Protein AF-0000000067715691 (afdb_homodimer)

pLDDT: mean 90.42, std 12.9, range [39.16, 98.69]

Foldseek 3Di:
DPPDVVVVCVVVVVVVVVVCCVQLVQVDPPRDVAHPLLLVVQVQCVQPNWADLVRVCLAPVDDSVVSVVSVVVCVVSQQWDWDPDPVPDPDTTIHGDPVNVVVSVVSVVVSVVSVCVVCVPPDPVVVVVVVVVVVVVVVVVCVVVVHDGDDD/DPPDVVVVCVVVVVVVVVVCCVQLVQVDPPRDVAHPLLLVVQVQCVQPNWADLVRVCLAPVDDSVVSVVSVVVCVVSQQWDWDADPVPDRDTTIHGDPVNVVVSVVSVVVSVVSVCVVCVVPDPVVVVVVVVVVVVVVVVVCVVVVHDGDDD

Organism: Corynebacterium glutamicum (strain ATCC 13032 / DSM 20300 / JCM 1318 / BCRC 11384 / CCUG 27702 / LMG 3730 / NBRC 12168 / NCIMB 10025 / NRRL B-2784 / 534) (NCBI:txid196627)

Sequence (304 aa):
MSTDPIAALEYESTIFARHRNQYTGQAGTNAGVLDSSGYNLLTLLQLRGPSTIGELSAITGLDASTLNRQTKALLTKGFVERIPDPDGGIARKFHPTDLGNELLNEERTSSQEKYAELLSDWPEEDLRTFVKLLEKLNKAVETRVGKHWPRPMSTDPIAALEYESTIFARHRNQYTGQAGTNAGVLDSSGYNLLTLLQLRGPSTIGELSAITGLDASTLNRQTKALLTKGFVERIPDPDGGIARKFHPTDLGNELLNEERTSSQEKYAELLSDWPEEDLRTFVKLLEKLNKAVETRVGKHWPRP

Solvent-accessible surface area (backbone atoms only — not comparable to full-atom values): 16634 Å² total; per-residue (Å²): 106,60,90,44,58,53,59,39,36,52,51,44,51,53,52,42,50,56,46,50,26,66,68,62,44,46,57,45,95,71,28,55,97,56,36,60,68,53,50,51,51,51,50,48,30,67,74,71,34,68,38,37,69,68,58,49,24,62,45,69,72,48,52,67,69,58,49,50,52,54,50,48,55,33,42,76,71,48,28,30,43,79,36,74,30,88,86,70,50,88,55,62,18,38,34,67,29,74,63,26,47,52,51,51,49,51,52,49,50,53,45,31,51,51,50,48,61,66,46,62,84,56,55,67,66,58,52,46,50,43,40,53,50,49,44,51,51,47,49,46,52,22,60,73,72,70,27,67,75,88,76,110,107,59,88,44,59,51,58,38,36,52,51,44,51,54,51,41,51,55,45,49,25,64,69,63,46,46,55,45,94,72,29,56,98,56,37,60,68,53,48,51,51,52,50,48,31,67,74,72,35,69,38,36,71,66,59,48,24,62,46,69,72,49,52,66,71,58,50,49,52,55,50,48,55,34,41,76,72,48,28,29,43,78,36,74,30,89,86,70,53,87,55,61,17,40,34,68,29,73,61,27,48,50,52,50,51,49,51,51,51,53,45,33,52,52,50,48,60,68,46,64,82,54,55,68,66,58,51,46,51,43,39,52,50,50,44,51,52,46,48,44,53,23,61,73,73,69,28,68,77,88,74,109

InterPro domains:
  IPR000835 MarR-type HTH domain [PF01047] (39-87)
  IPR000835 MarR-type HTH domain [PR00598] (51-67)
  IPR000835 MarR-type HTH domain [PR00598] (68-83)
  IPR000835 MarR-type HTH domain [PR00598] (117-137)
  IPR000835 MarR-type HTH domain [PS50995] (1-139)
  IPR000835 MarR-type HTH domain [SM00347] (27-127)
  IPR036388 Winged helix-like DNA-binding domain superfamily [G3DSA:1.10.10.10] (13-146)
  IPR036390 Winged helix DNA-binding domain superfamily [SSF46785] (18-144)

Secondary structure (DSSP, 8-state):
--S-HHHHHHHHHHHHHHHHHHHSS-SSSS--SS-HHHHHHHHHHHHH-SB-HHHHHHHH---HHHHHHHHHHHHHHTSEEEEE-TTS-SSEEEEE-HHHHHHHHHHHHHHHHHHHHHTTTS-HHHHHHHHHHHHHHHHHHHHHHT------/--S-HHHHHHHHHHHHHHHHHHHSS-SSSS--SS-HHHHHHHHHHHHH-SB-HHHHHHHH---HHHHHHHHHHHHHTTSEEEEE-TTS-SSEEEEE-HHHHHHHHHHHHHHHHHHHHHTTTS-HHHHHHHHHHHHHHHHHHHHHHT------

Structure (mmCIF, N/CA/C/O backbone):
data_AF-0000000067715691-model_v1
#
loop_
_entity.id
_entity.type
_entity.pdbx_description
1 polymer 'Transcriptional regulators'
#
loop_
_atom_site.group_PDB
_atom_site.id
_atom_site.type_symbol
_atom_site.label_atom_id
_atom_site.label_alt_id
_atom_site.label_comp_id
_atom_site.label_asym_id
_atom_site.label_entity_id
_atom_site.label_seq_id
_atom_site.pdbx_PDB_ins_code
_atom_site.Cartn_x
_atom_site.Cartn_y
_atom_site.Cartn_z
_atom_site.occupancy
_atom_site.B_iso_or_equiv
_atom_site.auth_seq_id
_atom_site.auth_comp_id
_atom_site.auth_asym_id
_atom_site.auth_atom_id
_atom_site.pdbx_PDB_model_num
ATOM 1 N N . MET A 1 1 ? 14.82 -13.156 -10.82 1 46.41 1 MET A N 1
ATOM 2 C CA . MET A 1 1 ? 14.461 -11.742 -10.703 1 46.41 1 MET A CA 1
ATOM 3 C C . MET A 1 1 ? 14.43 -11.078 -12.07 1 46.41 1 MET A C 1
ATOM 5 O O . MET A 1 1 ? 15.227 -11.414 -12.953 1 46.41 1 MET A O 1
ATOM 9 N N . SER A 1 2 ? 13.305 -10.516 -12.43 1 58.97 2 SER A N 1
ATOM 10 C CA . SER A 1 2 ? 13.281 -9.875 -13.742 1 58.97 2 SER A CA 1
ATOM 11 C C . SER A 1 2 ? 14.516 -9 -13.945 1 58.97 2 SER A C 1
ATOM 13 O O . SER A 1 2 ? 14.961 -8.32 -13.023 1 58.97 2 SER A O 1
ATOM 15 N N . THR A 1 3 ? 15.328 -9.336 -14.906 1 76.88 3 THR A N 1
ATOM 16 C CA . THR A 1 3 ? 16.5 -8.555 -15.305 1 76.88 3 THR A CA 1
ATOM 17 C C . THR A 1 3 ? 16.125 -7.086 -15.492 1 76.88 3 THR A C 1
ATOM 19 O O . THR A 1 3 ? 16.953 -6.195 -15.305 1 76.88 3 THR A O 1
ATOM 22 N N . ASP A 1 4 ? 14.828 -6.809 -15.617 1 92.94 4 ASP A N 1
ATOM 23 C CA . ASP A 1 4 ? 14.367 -5.43 -15.766 1 92.94 4 ASP A CA 1
ATOM 24 C C . ASP A 1 4 ? 14 -4.824 -14.414 1 92.94 4 ASP A C 1
ATOM 26 O O . ASP A 1 4 ? 13.008 -5.219 -13.797 1 92.94 4 ASP A O 1
ATOM 30 N N . PRO A 1 5 ? 14.805 -3.855 -14.039 1 95.25 5 PRO A N 1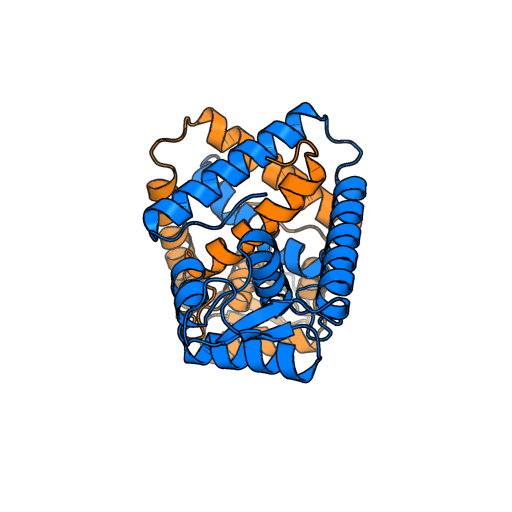
ATOM 31 C CA . PRO A 1 5 ? 14.594 -3.32 -12.695 1 95.25 5 PRO A CA 1
ATOM 32 C C . PRO A 1 5 ? 13.219 -2.67 -12.523 1 95.25 5 PRO A C 1
ATOM 34 O O . PRO A 1 5 ? 12.648 -2.695 -11.43 1 95.25 5 PRO A O 1
ATOM 37 N N . ILE A 1 6 ? 12.664 -2.166 -13.594 1 96.12 6 ILE A N 1
ATOM 38 C CA . ILE A 1 6 ? 11.344 -1.548 -13.523 1 96.12 6 ILE A CA 1
ATOM 39 C C . ILE A 1 6 ? 10.281 -2.623 -13.305 1 96.12 6 ILE A C 1
ATOM 41 O O . ILE A 1 6 ? 9.375 -2.453 -12.484 1 96.12 6 ILE A O 1
ATOM 45 N N . ALA A 1 7 ? 10.406 -3.682 -14.031 1 95 7 ALA A N 1
ATOM 46 C CA . ALA A 1 7 ? 9.477 -4.797 -13.859 1 95 7 ALA A CA 1
ATOM 47 C C . ALA A 1 7 ? 9.562 -5.371 -12.445 1 95 7 ALA A C 1
ATOM 49 O O . ALA A 1 7 ? 8.539 -5.691 -11.836 1 95 7 ALA A O 1
ATOM 50 N N . ALA A 1 8 ? 10.781 -5.488 -11.953 1 95.88 8 ALA A N 1
ATOM 51 C CA . ALA A 1 8 ? 10.984 -5.98 -10.594 1 95.88 8 ALA A CA 1
ATOM 52 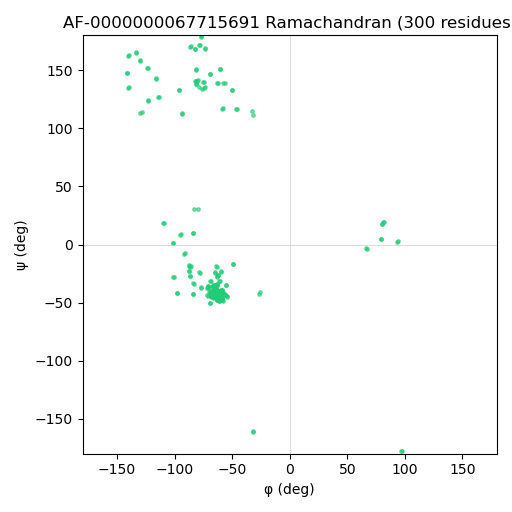C C . ALA A 1 8 ? 10.383 -5.023 -9.562 1 95.88 8 ALA A C 1
ATOM 54 O O . ALA A 1 8 ? 9.789 -5.453 -8.578 1 95.88 8 ALA A O 1
ATOM 55 N N . LEU A 1 9 ? 10.516 -3.744 -9.781 1 95.31 9 LEU A N 1
ATOM 56 C CA . LEU A 1 9 ? 9.953 -2.738 -8.891 1 95.31 9 LEU A CA 1
ATOM 57 C C . LEU A 1 9 ? 8.43 -2.824 -8.867 1 95.31 9 LEU A C 1
ATOM 59 O O . LEU A 1 9 ? 7.816 -2.793 -7.801 1 95.31 9 LEU A O 1
ATOM 63 N N . GLU A 1 10 ? 7.922 -2.893 -10.07 1 93.31 10 GLU A N 1
ATOM 64 C CA . GLU A 1 10 ? 6.469 -3.01 -10.18 1 93.31 10 GLU A CA 1
ATOM 65 C C . GLU A 1 10 ? 5.953 -4.199 -9.367 1 93.31 10 GLU A C 1
ATOM 67 O O . GLU A 1 10 ? 4.996 -4.066 -8.602 1 93.31 10 GLU A O 1
ATOM 72 N N . TYR A 1 11 ? 6.586 -5.273 -9.469 1 94 11 TYR A N 1
ATOM 73 C CA . TYR A 1 11 ? 6.168 -6.488 -8.781 1 94 11 TYR A CA 1
ATOM 74 C C . TYR A 1 11 ? 6.355 -6.355 -7.273 1 94 11 TYR A C 1
ATOM 76 O O . TYR A 1 11 ? 5.418 -6.566 -6.5 1 94 11 TYR A O 1
ATOM 84 N N . GLU A 1 12 ? 7.484 -5.945 -6.816 1 95 12 GLU A N 1
ATOM 85 C CA . GLU A 1 12 ? 7.781 -5.883 -5.387 1 95 12 GLU A CA 1
ATOM 86 C C . GLU A 1 12 ? 6.957 -4.797 -4.703 1 95 12 GLU A C 1
ATOM 88 O O . GLU A 1 12 ? 6.59 -4.934 -3.533 1 95 12 GLU A O 1
ATOM 93 N N . SER A 1 13 ? 6.656 -3.721 -5.441 1 93.38 13 SER A N 1
ATOM 94 C CA . SER A 1 13 ? 5.785 -2.691 -4.883 1 93.38 13 SER A CA 1
ATOM 95 C C . SER A 1 13 ? 4.387 -3.236 -4.613 1 93.38 13 SER A C 1
ATOM 97 O O . SER A 1 13 ? 3.748 -2.863 -3.629 1 93.38 13 SER A O 1
ATOM 99 N N . THR A 1 14 ? 3.922 -4.105 -5.477 1 89.94 14 THR A N 1
ATOM 100 C CA . THR A 1 14 ? 2.615 -4.734 -5.301 1 89.94 14 THR A CA 1
ATOM 101 C C . THR A 1 14 ? 2.607 -5.629 -4.066 1 89.94 14 THR A C 1
ATOM 103 O O . THR A 1 14 ? 1.674 -5.578 -3.264 1 89.94 14 THR A O 1
ATOM 106 N N . ILE A 1 15 ? 3.674 -6.375 -3.908 1 91.38 15 ILE A N 1
ATOM 107 C CA . ILE A 1 15 ? 3.789 -7.254 -2.748 1 91.38 15 ILE A CA 1
ATOM 108 C C . ILE A 1 15 ? 3.9 -6.418 -1.476 1 91.38 15 ILE A C 1
ATOM 110 O O . ILE A 1 15 ? 3.279 -6.738 -0.459 1 91.38 15 ILE A O 1
ATOM 114 N N . PHE A 1 16 ? 4.684 -5.367 -1.536 1 91.88 16 PHE A N 1
ATOM 115 C CA . PHE A 1 16 ? 4.875 -4.488 -0.386 1 91.88 16 PHE A CA 1
ATOM 116 C C . PHE A 1 16 ? 3.545 -3.908 0.078 1 91.88 16 PHE A C 1
ATOM 118 O O . PHE A 1 16 ? 3.254 -3.887 1.276 1 91.88 16 PHE A O 1
ATOM 125 N N . ALA A 1 17 ? 2.785 -3.432 -0.875 1 86.62 17 ALA A N 1
ATOM 126 C CA . ALA A 1 17 ? 1.489 -2.84 -0.554 1 86.62 17 ALA A CA 1
ATOM 127 C C . ALA A 1 17 ? 0.578 -3.854 0.132 1 86.62 17 ALA A C 1
ATOM 129 O O . ALA A 1 17 ? -0.158 -3.51 1.06 1 86.62 17 ALA A O 1
ATOM 130 N N . ARG A 1 18 ? 0.581 -5.035 -0.252 1 83.56 18 ARG A N 1
ATOM 131 C CA . ARG A 1 18 ? -0.224 -6.098 0.343 1 83.56 18 ARG A CA 1
ATOM 132 C C . ARG A 1 18 ? 0.246 -6.41 1.76 1 83.56 18 ARG A C 1
ATOM 134 O O . ARG A 1 18 ? -0.57 -6.551 2.674 1 83.56 18 ARG A O 1
ATOM 141 N N . HIS A 1 19 ? 1.566 -6.5 1.956 1 84.06 19 HIS A N 1
ATOM 142 C CA . HIS A 1 19 ? 2.154 -6.867 3.238 1 84.06 19 HIS A CA 1
ATOM 143 C C . HIS A 1 19 ? 1.968 -5.762 4.27 1 84.06 19 HIS A C 1
ATOM 145 O O . HIS A 1 19 ? 1.738 -6.035 5.449 1 84.06 19 HIS A O 1
ATOM 151 N N . ARG A 1 20 ? 2.146 -4.621 3.771 1 78.5 20 ARG A N 1
ATOM 152 C CA . ARG A 1 20 ? 1.985 -3.488 4.68 1 78.5 20 ARG A CA 1
ATOM 153 C C . ARG A 1 20 ? 0.608 -3.502 5.332 1 78.5 20 ARG A C 1
ATOM 155 O O . ARG A 1 20 ? 0.487 -3.291 6.539 1 78.5 20 ARG A O 1
ATOM 162 N N . ASN A 1 21 ? -0.438 -3.783 4.598 1 69.94 21 ASN A N 1
ATOM 163 C CA . ASN A 1 21 ? -1.793 -3.824 5.137 1 69.94 21 ASN A CA 1
ATOM 164 C C . ASN A 1 21 ? -1.969 -4.973 6.125 1 69.94 21 ASN A C 1
ATOM 166 O O . ASN A 1 21 ? -2.676 -4.832 7.125 1 69.94 21 ASN A O 1
ATOM 170 N N . GLN A 1 22 ? -1.334 -6.023 5.852 1 67.38 22 GLN A N 1
ATOM 171 C CA . GLN A 1 22 ? -1.448 -7.195 6.719 1 67.38 22 GLN A CA 1
ATOM 172 C C . GLN A 1 22 ? -0.626 -7.02 7.992 1 67.38 22 GLN A C 1
ATOM 174 O O . GLN A 1 22 ? -1.033 -7.469 9.062 1 67.38 22 GLN A O 1
ATOM 179 N N . TYR A 1 23 ? 0.466 -6.402 7.809 1 66.75 23 TYR A N 1
ATOM 180 C CA . TYR A 1 23 ? 1.441 -6.34 8.891 1 66.75 23 TYR A CA 1
ATOM 181 C C . TYR A 1 23 ? 1.121 -5.203 9.852 1 66.75 23 TYR A C 1
ATOM 183 O O . TYR A 1 23 ? 1.299 -5.332 11.062 1 66.75 23 TYR A O 1
ATOM 191 N N . THR A 1 24 ? 0.758 -4.086 9.281 1 59.47 24 THR A N 1
ATOM 192 C CA . THR A 1 24 ? 0.521 -2.955 10.164 1 59.47 24 THR A CA 1
ATOM 193 C C . THR A 1 24 ? -0.895 -3 10.734 1 59.47 24 THR A C 1
ATOM 195 O O . THR A 1 24 ? -1.237 -2.223 11.625 1 59.47 24 THR A O 1
ATOM 198 N N . GLY A 1 25 ? -1.555 -4.145 10.492 1 55.38 25 GLY A N 1
ATOM 199 C CA . GLY A 1 25 ? -2.902 -4.254 11.031 1 55.38 25 GLY A CA 1
ATOM 200 C C . GLY A 1 25 ? -3.879 -3.285 10.391 1 55.38 25 GLY A C 1
ATOM 201 O O . GLY A 1 25 ? -5.031 -3.184 10.82 1 55.38 25 GLY A O 1
ATOM 202 N N . GLN A 1 26 ? -3.418 -2.422 9.477 1 50.31 26 GLN A N 1
ATOM 203 C CA . GLN A 1 26 ? -4.281 -1.375 8.945 1 50.31 26 GLN A CA 1
ATOM 204 C C . GLN A 1 26 ? -5.23 -1.932 7.887 1 50.31 26 GLN A C 1
ATOM 206 O O . GLN A 1 26 ? -6.141 -1.234 7.434 1 50.31 26 GLN A O 1
ATOM 211 N N . ALA A 1 27 ? -4.883 -3.125 7.176 1 47.22 27 ALA A N 1
ATOM 212 C CA . ALA A 1 27 ? -5.727 -3.635 6.102 1 47.22 27 ALA A CA 1
ATOM 213 C C . ALA A 1 27 ? -7.082 -4.094 6.633 1 47.22 27 ALA A C 1
ATOM 215 O O . ALA A 1 27 ? -8.023 -4.293 5.863 1 47.22 27 ALA A O 1
ATOM 216 N N . GLY A 1 28 ? -7.27 -4.668 7.812 1 40.88 28 GLY A N 1
ATOM 217 C CA . GLY A 1 28 ? -8.422 -5.48 8.148 1 40.88 28 GLY A CA 1
ATOM 218 C C . GLY A 1 28 ? -9.656 -4.66 8.469 1 40.88 28 GLY A C 1
ATOM 219 O O . GLY A 1 28 ? -9.555 -3.469 8.773 1 40.88 28 GLY A O 1
ATOM 220 N N . THR A 1 29 ? -10.883 -5.109 7.879 1 39.44 29 THR A N 1
ATOM 221 C CA . THR A 1 29 ? -12.211 -4.777 8.375 1 39.44 29 THR A CA 1
ATOM 222 C C . THR A 1 29 ? -12.172 -4.465 9.867 1 39.44 29 THR A C 1
ATOM 224 O O . THR A 1 29 ? -13.07 -3.818 10.398 1 39.44 29 THR A O 1
ATOM 227 N N . ASN A 1 30 ? -11.406 -5.27 10.477 1 39.53 30 ASN A N 1
ATOM 228 C CA . ASN A 1 30 ? -11.289 -5.059 11.914 1 39.53 30 ASN A CA 1
ATOM 229 C C . ASN A 1 30 ? -10.273 -3.973 12.25 1 39.53 30 ASN A C 1
ATOM 231 O O . ASN A 1 30 ? -9.273 -4.234 12.914 1 39.53 30 ASN A O 1
ATOM 235 N N . ALA A 1 31 ? -10.211 -3.047 11.266 1 48.53 31 ALA A N 1
ATOM 236 C CA . ALA A 1 31 ? -9.328 -1.908 11.508 1 48.53 31 ALA A CA 1
ATOM 237 C C . ALA A 1 31 ? -9.289 -1.55 12.992 1 48.53 31 ALA A C 1
ATOM 239 O O . ALA A 1 31 ? -10.328 -1.534 13.664 1 48.53 31 ALA A O 1
ATOM 240 N N . GLY A 1 32 ? -8.211 -1.706 13.539 1 58.81 32 GLY A N 1
ATOM 241 C CA . GLY A 1 32 ? -8.125 -1.229 14.914 1 58.81 32 GLY A CA 1
ATOM 242 C C . GLY A 1 32 ? -8.992 -0.015 15.18 1 58.81 32 GLY A C 1
ATOM 243 O O . GLY A 1 32 ? -9.961 0.238 14.453 1 58.81 32 GLY A O 1
ATOM 244 N N . VAL A 1 33 ? -8.727 0.703 16.188 1 68.12 33 VAL A N 1
ATOM 245 C CA . VAL A 1 33 ? -9.43 1.904 16.625 1 68.12 33 VAL A CA 1
ATOM 246 C C . VAL A 1 33 ? -9.266 3.006 15.586 1 68.12 33 VAL A C 1
ATOM 248 O O . VAL A 1 33 ? -10.219 3.723 15.273 1 68.12 33 VAL A O 1
ATOM 251 N N . LEU A 1 34 ? -8.172 2.871 14.812 1 85.44 34 LEU A N 1
ATOM 252 C CA . LEU A 1 34 ? -7.859 3.881 13.805 1 85.44 34 LEU A CA 1
ATOM 253 C C . LEU A 1 34 ? -7.617 3.236 12.445 1 85.44 34 LEU A C 1
ATOM 255 O O . LEU A 1 34 ? -6.703 2.426 12.289 1 85.44 34 LEU A O 1
ATOM 259 N N . ASP A 1 35 ? -8.484 3.5 11.469 1 87.12 35 ASP A N 1
ATOM 260 C CA . ASP A 1 35 ? -8.258 3 10.117 1 87.12 35 ASP A CA 1
ATOM 261 C C . ASP A 1 35 ? -7.203 3.83 9.391 1 87.12 35 ASP A C 1
ATOM 263 O O . ASP A 1 35 ? -6.66 4.785 9.953 1 87.12 35 ASP A O 1
ATOM 267 N N . SER A 1 36 ? -6.867 3.473 8.133 1 87.88 36 SER A N 1
ATOM 268 C CA . SER A 1 36 ? -5.785 4.117 7.395 1 87.88 36 SER A CA 1
ATOM 269 C C . SER A 1 36 ? -6.078 5.594 7.164 1 87.88 36 SER A C 1
ATOM 271 O O . SER A 1 36 ? -5.172 6.43 7.23 1 87.88 36 SER A O 1
ATOM 273 N N . SER A 1 37 ? -7.352 5.891 6.855 1 90.44 37 SER A N 1
ATOM 274 C CA . SER A 1 37 ? -7.715 7.289 6.625 1 90.44 37 SER A CA 1
ATOM 275 C C . SER A 1 37 ? -7.547 8.117 7.895 1 90.44 37 SER A C 1
ATOM 277 O O . SER A 1 37 ? -7.039 9.242 7.844 1 90.44 37 SER A O 1
ATOM 279 N N . GLY A 1 38 ? -8.008 7.527 9 1 93.12 38 GLY A N 1
ATOM 280 C CA . GLY A 1 38 ? -7.836 8.211 10.266 1 93.12 38 GLY A CA 1
ATOM 281 C C . GLY A 1 38 ? -6.383 8.398 10.656 1 93.12 38 GLY A C 1
ATOM 282 O O . GLY A 1 38 ? -5.996 9.469 11.141 1 93.12 38 GLY A O 1
ATOM 283 N N . TYR A 1 39 ? -5.617 7.414 10.453 1 93.19 39 TYR A N 1
ATOM 284 C CA . TYR A 1 39 ? -4.188 7.484 10.727 1 93.19 39 TYR A CA 1
ATOM 285 C C . TYR A 1 39 ? -3.535 8.602 9.922 1 93.19 39 TYR A C 1
ATOM 287 O O . TYR A 1 39 ? -2.793 9.422 10.477 1 93.19 39 TYR A O 1
ATOM 295 N N . ASN A 1 40 ? -3.816 8.656 8.68 1 93.31 40 ASN A N 1
ATOM 296 C CA . ASN A 1 40 ? -3.219 9.648 7.789 1 93.31 40 ASN A CA 1
ATOM 297 C C . ASN A 1 40 ? -3.658 11.062 8.156 1 93.31 40 ASN A C 1
ATOM 299 O O . ASN A 1 40 ? -2.838 11.984 8.188 1 93.31 40 ASN A O 1
ATOM 303 N N . LEU A 1 41 ? -4.902 11.203 8.43 1 95.81 41 LEU A N 1
ATOM 304 C CA . LEU A 1 41 ? -5.406 12.531 8.75 1 95.81 41 LEU A CA 1
ATOM 305 C C . LEU A 1 41 ? -4.836 13.031 10.07 1 95.81 41 LEU A C 1
ATOM 307 O O . LEU A 1 41 ? -4.445 14.195 10.188 1 95.81 41 LEU A O 1
ATOM 311 N N . LEU A 1 42 ? -4.816 12.18 11.07 1 97.06 42 LEU A N 1
ATOM 312 C CA . LEU A 1 42 ? -4.242 12.57 12.352 1 97.06 42 LEU A CA 1
ATOM 313 C C . LEU A 1 42 ? -2.762 12.906 12.203 1 97.06 42 LEU A C 1
ATOM 315 O O . LEU A 1 42 ? -2.268 13.844 12.836 1 97.06 42 LEU A O 1
ATOM 319 N N . THR A 1 43 ? -2.111 12.141 11.414 1 95.81 43 THR A N 1
ATOM 320 C CA . THR A 1 43 ? -0.703 12.406 11.141 1 95.81 43 THR A CA 1
ATOM 321 C C . THR A 1 43 ? -0.525 13.797 10.531 1 95.81 43 THR A C 1
ATOM 323 O O . THR A 1 43 ? 0.33 14.57 10.977 1 95.81 43 THR A O 1
ATOM 326 N N . LEU A 1 44 ? -1.314 14.117 9.578 1 96.06 44 LEU A N 1
ATOM 327 C CA . LEU A 1 44 ? -1.243 15.414 8.906 1 96.06 44 LEU A CA 1
ATOM 328 C C . LEU A 1 44 ? -1.538 16.547 9.891 1 96.06 44 LEU A C 1
ATOM 330 O O . LEU A 1 44 ? -0.833 17.562 9.906 1 96.06 44 LEU A O 1
ATOM 334 N N . LEU A 1 45 ? -2.518 16.359 10.672 1 97.56 45 LEU A N 1
ATOM 335 C CA . LEU A 1 45 ? -2.91 17.391 11.625 1 97.56 45 LEU A CA 1
ATOM 336 C C . LEU A 1 45 ? -1.828 17.594 12.672 1 97.56 45 LEU A C 1
ATOM 338 O O . LEU A 1 45 ? -1.618 18.719 13.141 1 97.56 45 LEU A O 1
ATOM 342 N N . GLN A 1 46 ? -1.212 16.547 13.039 1 96.19 46 GLN A N 1
ATOM 343 C CA . GLN A 1 46 ? -0.118 16.656 14 1 96.19 46 GLN A CA 1
ATOM 344 C C . GLN A 1 46 ? 1.065 17.406 13.406 1 96.19 46 GLN A C 1
ATOM 346 O O . GLN A 1 46 ? 1.703 18.219 14.086 1 96.19 46 GLN A O 1
ATOM 351 N N . LEU A 1 47 ? 1.343 17.188 12.227 1 94.56 47 LEU A N 1
ATOM 352 C CA . LEU A 1 47 ? 2.535 17.734 11.594 1 94.56 47 LEU A CA 1
ATOM 353 C C . LEU A 1 47 ? 2.285 19.156 11.102 1 94.56 47 LEU A C 1
ATOM 355 O O . LEU A 1 47 ? 3.168 20.016 11.195 1 94.56 47 LEU A O 1
ATOM 359 N N . ARG A 1 48 ? 1.109 19.469 10.68 1 94.19 48 ARG A N 1
ATOM 360 C CA . ARG A 1 48 ? 0.828 20.75 10.055 1 94.19 48 ARG A CA 1
ATOM 361 C C . ARG A 1 48 ? 0.147 21.703 11.039 1 94.19 48 ARG A C 1
ATOM 363 O O . ARG A 1 48 ? 0.191 22.922 10.867 1 94.19 48 ARG A O 1
ATOM 370 N N . GLY A 1 49 ? -0.526 21.109 11.938 1 95.25 49 GLY A N 1
ATOM 371 C CA . GLY A 1 49 ? -1.353 21.906 12.82 1 95.25 49 GLY A CA 1
ATOM 372 C C . GLY A 1 49 ? -2.807 21.969 12.391 1 95.25 49 GLY A C 1
ATOM 373 O O . GLY A 1 49 ? -3.219 21.25 11.477 1 95.25 49 GLY A O 1
ATOM 374 N N . PRO A 1 50 ? -3.559 22.703 13.125 1 97.62 50 PRO A N 1
ATOM 375 C CA . PRO A 1 50 ? -4.984 22.812 12.812 1 97.62 50 PRO A CA 1
ATOM 376 C C . PRO A 1 50 ? -5.246 23.156 11.344 1 97.62 50 PRO A C 1
ATOM 378 O O . PRO A 1 50 ? -4.578 24.016 10.781 1 97.62 50 PRO A O 1
ATOM 381 N N . SER A 1 51 ? -6.18 22.422 10.719 1 97.75 51 SER A N 1
ATOM 382 C CA . SER A 1 51 ? -6.375 22.547 9.273 1 97.75 51 SER A CA 1
ATOM 383 C C . SER A 1 51 ? -7.855 22.484 8.914 1 97.75 51 SER A C 1
ATOM 385 O O . SER A 1 51 ? -8.633 21.781 9.57 1 97.75 51 SER A O 1
ATOM 387 N N . THR A 1 52 ? -8.227 23.234 7.824 1 97.5 52 THR A N 1
ATOM 388 C CA . THR A 1 52 ? -9.562 23.172 7.25 1 97.5 52 THR A CA 1
ATOM 389 C C . THR A 1 52 ? -9.672 22.047 6.238 1 97.5 52 THR A C 1
ATOM 391 O O . THR A 1 52 ? -8.664 21.422 5.875 1 97.5 52 THR A O 1
ATOM 394 N N . ILE A 1 53 ? -10.891 21.797 5.824 1 97.62 53 ILE A N 1
ATOM 395 C CA . ILE A 1 53 ? -11.133 20.828 4.762 1 97.62 53 ILE A CA 1
ATOM 396 C C . ILE A 1 53 ? -10.375 21.234 3.504 1 97.62 53 ILE A C 1
ATOM 398 O O . ILE A 1 53 ? -9.766 20.391 2.832 1 97.62 53 ILE A O 1
ATOM 402 N N . GLY A 1 54 ? -10.391 22.516 3.246 1 96.88 54 GLY A N 1
ATOM 403 C CA . GLY A 1 54 ? -9.672 23.016 2.084 1 96.88 54 GLY A CA 1
ATOM 404 C C . GLY A 1 54 ? -8.172 22.797 2.164 1 96.88 54 GLY A C 1
ATOM 405 O O . GLY A 1 54 ? -7.551 22.391 1.184 1 96.88 54 GLY A O 1
ATOM 406 N N . GLU A 1 55 ? -7.637 23.078 3.283 1 96.25 55 GLU A N 1
ATOM 407 C CA . GLU A 1 55 ? -6.203 22.891 3.5 1 96.25 55 GLU A CA 1
ATOM 408 C C . GLU A 1 55 ? -5.824 21.406 3.434 1 96.25 55 GLU A C 1
ATOM 410 O O . GLU A 1 55 ? -4.789 21.047 2.865 1 96.25 55 GLU A O 1
ATOM 415 N N . LEU A 1 56 ? -6.621 20.547 4.004 1 96.94 56 LEU A N 1
ATOM 416 C CA . LEU A 1 56 ? -6.391 19.109 3.939 1 96.94 56 LEU A CA 1
ATOM 417 C C . LEU A 1 56 ? -6.516 18.609 2.506 1 96.94 56 LEU A C 1
ATOM 419 O O . LEU A 1 56 ? -5.75 17.734 2.078 1 96.94 56 LEU A O 1
ATOM 423 N N . SER A 1 57 ? -7.457 19.156 1.801 1 96.25 57 SER A N 1
ATOM 424 C CA . SER A 1 57 ? -7.648 18.781 0.404 1 96.25 57 SER A CA 1
ATOM 425 C C . SER A 1 57 ? -6.426 19.141 -0.437 1 96.25 57 SER A C 1
ATOM 427 O O . SER A 1 57 ? -6.016 18.359 -1.304 1 96.25 57 SER A O 1
ATOM 429 N N . ALA A 1 58 ? -5.84 20.25 -0.177 1 95.19 58 ALA A N 1
ATOM 430 C CA . ALA A 1 58 ? -4.68 20.734 -0.921 1 95.19 58 ALA A CA 1
ATOM 431 C C . ALA A 1 58 ? -3.498 19.781 -0.774 1 95.19 58 ALA A C 1
ATOM 433 O O . ALA A 1 58 ? -2.693 19.625 -1.696 1 95.19 58 ALA A O 1
ATOM 434 N N . ILE A 1 59 ? -3.461 19.047 0.306 1 93.88 59 ILE A N 1
ATOM 435 C CA . ILE A 1 59 ? -2.322 18.172 0.587 1 93.88 59 ILE A CA 1
ATOM 436 C C . ILE A 1 59 ? -2.645 16.75 0.158 1 93.88 59 ILE A C 1
ATOM 438 O O . ILE A 1 59 ? -1.803 16.062 -0.433 1 93.88 59 ILE A O 1
ATOM 442 N N . THR A 1 60 ? -3.852 16.281 0.429 1 92.25 60 THR A N 1
ATOM 443 C CA . THR A 1 60 ? -4.195 14.875 0.238 1 92.25 60 THR A CA 1
ATOM 444 C C . THR A 1 60 ? -4.66 14.625 -1.193 1 92.25 60 THR A C 1
ATOM 446 O O . THR A 1 60 ? -4.668 13.484 -1.655 1 92.25 60 THR A O 1
ATOM 449 N N . GLY A 1 61 ? -5.215 15.664 -1.838 1 91.31 61 GLY A N 1
ATOM 450 C CA . GLY A 1 61 ? -5.844 15.5 -3.139 1 91.31 61 GLY A CA 1
ATOM 451 C C . GLY A 1 61 ? -7.246 14.922 -3.057 1 91.31 61 GLY A C 1
ATOM 452 O O . GLY A 1 61 ? -7.871 14.656 -4.086 1 91.31 61 GLY A O 1
ATOM 453 N N . LEU A 1 62 ? -7.746 14.734 -1.874 1 92.25 62 LEU A N 1
ATOM 454 C CA . LEU A 1 62 ? -9.094 14.211 -1.681 1 92.25 62 LEU A CA 1
ATOM 455 C C . LEU A 1 62 ? -10.133 15.312 -1.819 1 92.25 62 LEU A C 1
ATOM 457 O O . LEU A 1 62 ? -9.875 16.469 -1.464 1 92.25 62 LEU A O 1
ATOM 461 N N . ASP A 1 63 ? -11.289 14.906 -2.248 1 94.81 63 ASP A N 1
ATOM 462 C CA . ASP A 1 63 ? -12.344 15.906 -2.389 1 94.81 63 ASP A CA 1
ATOM 463 C C . ASP A 1 63 ? -13.039 16.172 -1.054 1 94.81 63 ASP A C 1
ATOM 465 O O . ASP A 1 63 ? -12.867 15.398 -0.102 1 94.81 63 ASP A O 1
ATOM 469 N N . ALA A 1 64 ? -13.789 17.188 -1.072 1 96.69 64 ALA A N 1
ATOM 470 C CA . ALA A 1 64 ? -14.406 17.656 0.164 1 96.69 64 ALA A CA 1
ATOM 471 C C . ALA A 1 64 ? -15.375 16.625 0.723 1 96.69 64 ALA A C 1
ATOM 473 O O . ALA A 1 64 ? -15.484 16.453 1.94 1 96.69 64 ALA A O 1
ATOM 474 N N . SER A 1 65 ? -16.047 15.93 -0.138 1 97.38 65 SER A N 1
ATOM 475 C CA . SER A 1 65 ? -17 14.93 0.325 1 97.38 65 SER A CA 1
ATOM 476 C C . SER A 1 65 ? -16.297 13.805 1.091 1 97.38 65 SER A C 1
ATOM 478 O O . SER A 1 65 ? -16.766 13.398 2.158 1 97.38 65 SER A O 1
ATOM 480 N N . THR A 1 66 ? -15.203 13.398 0.585 1 95.31 66 THR A N 1
ATOM 481 C CA . THR A 1 66 ? -14.422 12.344 1.226 1 95.31 66 THR A CA 1
ATOM 482 C C . THR A 1 66 ? -13.836 12.836 2.551 1 95.31 66 THR A C 1
ATOM 484 O O . THR A 1 66 ? -13.93 12.141 3.566 1 95.31 66 THR A O 1
ATOM 487 N N . LEU A 1 67 ? -13.344 13.953 2.541 1 97.5 67 LEU A N 1
ATOM 488 C CA . LEU A 1 67 ? -12.727 14.5 3.744 1 97.5 67 LEU A CA 1
ATOM 489 C C . LEU A 1 67 ? -13.773 14.773 4.82 1 97.5 67 LEU A C 1
ATOM 491 O O . LEU A 1 67 ? -13.516 14.555 6.008 1 97.5 67 LEU A O 1
ATOM 495 N N . ASN A 1 68 ? -14.883 15.273 4.418 1 98 68 ASN A N 1
ATOM 496 C CA . ASN A 1 68 ? -15.961 15.477 5.379 1 98 68 ASN A CA 1
ATOM 497 C C . ASN A 1 68 ? -16.375 14.172 6.047 1 98 68 ASN A C 1
ATOM 499 O O . ASN A 1 68 ? -16.562 14.125 7.262 1 98 68 ASN A O 1
ATOM 503 N N . ARG A 1 69 ? -16.453 13.188 5.254 1 97.56 69 ARG A N 1
ATOM 504 C CA . ARG A 1 69 ? -16.812 11.883 5.805 1 97.56 69 ARG A CA 1
ATOM 505 C C . ARG A 1 69 ? -15.734 11.391 6.773 1 97.56 69 ARG A C 1
ATOM 507 O O . ARG A 1 69 ? -16.047 10.898 7.859 1 97.56 69 ARG A O 1
ATOM 514 N N . GLN A 1 70 ? -14.523 11.508 6.41 1 96.44 70 GLN A N 1
ATOM 515 C CA . GLN A 1 70 ? -13.422 11.023 7.234 1 96.44 70 GLN A CA 1
ATOM 516 C C . GLN A 1 70 ? -13.289 11.844 8.516 1 96.44 70 GLN A C 1
ATOM 518 O O . GLN A 1 70 ? -13.07 11.289 9.594 1 96.44 70 GLN A O 1
ATOM 523 N N . THR A 1 71 ? -13.406 13.141 8.406 1 97.88 71 THR A N 1
ATOM 524 C CA . THR A 1 71 ? -13.297 13.984 9.594 1 97.88 71 THR A CA 1
ATOM 525 C C . THR A 1 71 ? -14.5 13.797 10.508 1 97.88 71 THR A C 1
ATOM 527 O O . THR A 1 71 ? -14.375 13.844 11.727 1 97.88 71 THR A O 1
ATOM 530 N N . LYS A 1 72 ? -15.648 13.617 9.898 1 97.94 72 LYS A N 1
ATOM 531 C CA . LYS A 1 72 ? -16.844 13.336 10.703 1 97.94 72 LYS A CA 1
ATOM 532 C C . LYS A 1 72 ? -16.656 12.07 11.531 1 97.94 72 LYS A C 1
ATOM 534 O O . LYS A 1 72 ? -17.047 12.031 12.703 1 97.94 72 LYS A O 1
ATOM 539 N N . ALA A 1 73 ? -16.109 11.062 10.953 1 96.94 73 ALA A N 1
ATOM 540 C CA . ALA A 1 73 ? -15.852 9.82 11.664 1 96.94 73 ALA A CA 1
ATOM 541 C C . ALA A 1 73 ? -14.914 10.055 12.852 1 96.94 73 ALA A C 1
ATOM 543 O O . ALA A 1 73 ? -15.133 9.523 13.938 1 96.94 73 ALA A O 1
ATOM 544 N N . LEU A 1 74 ? -13.898 10.883 12.719 1 97.75 74 LEU A N 1
ATOM 545 C CA . LEU A 1 74 ? -12.938 11.195 13.773 1 97.75 74 LEU A CA 1
ATOM 546 C C . LEU A 1 74 ? -13.578 12.055 14.859 1 97.75 74 LEU A C 1
ATOM 548 O O . LEU A 1 74 ? -13.273 11.891 16.047 1 97.75 74 LEU A O 1
ATOM 552 N N . LEU A 1 75 ? -14.438 12.945 14.383 1 98.25 75 LEU A N 1
ATOM 553 C CA . LEU A 1 75 ? -15.172 13.781 15.328 1 98.25 75 LEU A CA 1
ATOM 554 C C . LEU A 1 75 ? -16.078 12.938 16.219 1 98.25 75 LEU A C 1
ATOM 556 O O . LEU A 1 75 ? -16.078 13.094 17.438 1 98.25 75 LEU A O 1
ATOM 560 N N . THR A 1 76 ? -16.797 12.047 15.57 1 97.56 76 THR A N 1
ATOM 561 C CA . THR A 1 76 ? -17.75 11.188 16.266 1 97.56 76 THR A CA 1
ATOM 562 C C . THR A 1 76 ? -17.031 10.32 17.312 1 97.56 76 THR A C 1
ATOM 564 O O . THR A 1 76 ? -17.562 10.094 18.406 1 97.56 76 THR A O 1
ATOM 567 N N . LYS A 1 77 ? -15.781 9.969 17.047 1 96.81 77 LYS A N 1
ATOM 568 C CA . LYS A 1 77 ? -15.016 9.094 17.922 1 96.81 77 LYS A CA 1
ATOM 569 C C . LYS A 1 77 ? -14.219 9.898 18.953 1 96.81 77 LYS A C 1
ATOM 571 O O . LYS A 1 77 ? -13.578 9.328 19.828 1 96.81 77 LYS A O 1
ATOM 576 N N . GLY A 1 78 ? -14.195 11.188 18.812 1 97.88 78 GLY A N 1
ATOM 577 C CA . GLY A 1 78 ? -13.516 12.07 19.75 1 97.88 78 GLY A CA 1
ATOM 578 C C . GLY A 1 78 ? -12.023 12.18 19.5 1 97.88 78 GLY A C 1
ATOM 579 O O . GLY A 1 78 ? -11.266 12.547 20.406 1 97.88 78 GLY A O 1
ATOM 580 N N . PHE A 1 79 ? -11.562 11.836 18.312 1 98.19 79 PHE A N 1
ATOM 581 C CA . PHE A 1 79 ? -10.133 11.836 18.016 1 98.19 79 PHE A CA 1
ATOM 582 C C . PHE A 1 79 ? -9.688 13.203 17.531 1 98.19 79 PHE A C 1
ATOM 584 O O . PHE A 1 79 ? -8.492 13.516 17.547 1 98.19 79 PHE A O 1
ATOM 591 N N . VAL A 1 80 ? -10.656 13.984 17.016 1 98.62 80 VAL A N 1
ATOM 592 C CA . VAL A 1 80 ? -10.406 15.367 16.641 1 98.62 80 VAL A CA 1
ATOM 593 C C . VAL A 1 80 ? -11.508 16.266 17.172 1 98.62 80 VAL A C 1
ATOM 595 O O . VAL A 1 80 ? -12.57 15.781 17.594 1 98.62 80 VAL A O 1
ATOM 598 N N . GLU A 1 81 ? -11.266 17.516 17.156 1 98.69 81 GLU A N 1
ATOM 599 C CA . GLU A 1 81 ? -12.227 18.547 17.5 1 98.69 81 GLU A CA 1
ATOM 600 C C . GLU A 1 81 ? -12.109 19.75 16.562 1 98.69 81 GLU A C 1
ATOM 602 O O . GLU A 1 81 ? -11.117 19.875 15.836 1 98.69 81 GLU A O 1
ATOM 607 N N . ARG A 1 82 ? -13.172 20.562 16.562 1 97.94 82 ARG A N 1
ATOM 608 C CA . ARG A 1 82 ? -13.109 21.828 15.836 1 97.94 82 ARG A CA 1
ATOM 609 C C . ARG A 1 82 ? -12.734 22.984 16.766 1 97.94 82 ARG A C 1
ATOM 611 O O . ARG A 1 82 ? -13.305 23.109 17.859 1 97.94 82 ARG A O 1
ATOM 618 N N . ILE A 1 83 ? -11.852 23.703 16.297 1 98.06 83 ILE A N 1
ATOM 619 C CA . ILE A 1 83 ? -11.414 24.828 17.094 1 98.06 83 ILE A CA 1
ATOM 620 C C . ILE A 1 83 ? -11.422 26.109 16.25 1 98.06 83 ILE A C 1
ATOM 622 O O . ILE A 1 83 ? -11.383 26.031 15.016 1 98.06 83 ILE A O 1
ATOM 626 N N . PRO A 1 84 ? -11.484 27.266 16.953 1 96.56 84 PRO A N 1
ATOM 627 C CA . PRO A 1 84 ? -11.258 28.5 16.188 1 96.56 84 PRO A CA 1
ATOM 628 C C . PRO A 1 84 ? -9.875 28.547 15.547 1 96.56 84 PRO A C 1
ATOM 630 O O . PRO A 1 84 ? -8.93 27.938 16.047 1 96.56 84 PRO A O 1
ATOM 633 N N . ASP A 1 85 ? -9.812 29.234 14.469 1 94.19 85 ASP A N 1
ATOM 634 C CA . ASP A 1 85 ? -8.516 29.438 13.836 1 94.19 85 ASP A CA 1
ATOM 635 C C . ASP A 1 85 ? -7.535 30.109 14.789 1 94.19 85 ASP A C 1
ATOM 637 O O . ASP A 1 85 ? -7.762 31.25 15.211 1 94.19 85 ASP A O 1
ATOM 641 N N . PRO A 1 86 ? -6.523 29.406 15.07 1 92.81 86 PRO A N 1
ATOM 642 C CA . PRO A 1 86 ? -5.566 30.016 16 1 92.81 86 PRO A CA 1
ATOM 643 C C . PRO A 1 86 ? -4.91 31.266 15.422 1 92.81 86 PRO A C 1
ATOM 645 O O . PRO A 1 86 ? -4.387 32.094 16.172 1 92.81 86 PRO A O 1
ATOM 648 N N . ASP A 1 87 ? -4.988 31.359 14.188 1 90.94 87 ASP A N 1
ATOM 649 C CA . ASP A 1 87 ? -4.371 32.5 13.531 1 90.94 87 ASP A CA 1
ATOM 650 C C . ASP A 1 87 ? -5.391 33.625 13.297 1 90.94 87 ASP A C 1
ATOM 652 O O . ASP A 1 87 ? -5.113 34.594 12.57 1 90.94 87 ASP A O 1
ATOM 656 N N . GLY A 1 88 ? -6.602 33.5 13.852 1 90.69 88 GLY A N 1
ATOM 657 C CA . GLY A 1 88 ? -7.57 34.594 13.875 1 90.69 88 GLY A CA 1
ATOM 658 C C . GLY A 1 88 ? -8.539 34.562 12.711 1 90.69 88 GLY A C 1
ATOM 659 O O . GLY A 1 88 ? -9.383 35.438 12.562 1 90.69 88 GLY A O 1
ATOM 660 N N . GLY A 1 89 ? -8.414 33.562 11.93 1 89.19 89 GLY A N 1
ATOM 661 C CA . GLY A 1 89 ? -9.391 33.438 10.852 1 89.19 89 GLY A CA 1
ATOM 662 C C . GLY A 1 89 ? -10.758 33 11.328 1 89.19 89 GLY A C 1
ATOM 663 O O . GLY A 1 89 ? -10.914 32.594 12.484 1 89.19 89 GLY A O 1
ATOM 664 N N . ILE A 1 90 ? -11.727 33.094 10.438 1 91.5 90 ILE A N 1
ATOM 665 C CA . ILE A 1 90 ? -13.117 32.844 10.789 1 91.5 90 ILE A CA 1
ATOM 666 C C . ILE A 1 90 ? -13.398 31.344 10.664 1 91.5 90 ILE A C 1
ATOM 668 O O . ILE A 1 90 ? -14.32 30.828 11.289 1 91.5 90 ILE A O 1
ATOM 672 N N . ALA A 1 91 ? -12.555 30.703 9.945 1 92 91 ALA A N 1
ATOM 673 C CA . ALA A 1 91 ? -12.836 29.281 9.688 1 92 91 ALA A CA 1
ATOM 674 C C . ALA A 1 91 ? -12.531 28.438 10.922 1 92 91 ALA A C 1
ATOM 676 O O . ALA A 1 91 ? -11.547 28.688 11.625 1 92 91 ALA A O 1
ATOM 677 N N . ARG A 1 92 ? -13.359 27.516 11.164 1 95.06 92 ARG A N 1
ATOM 678 C CA . ARG A 1 92 ? -13.047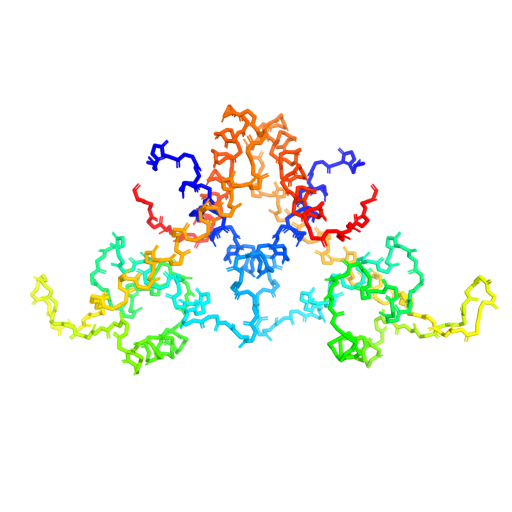 26.5 12.164 1 95.06 92 ARG A CA 1
ATOM 679 C C . ARG A 1 92 ? -12.125 25.438 11.594 1 95.06 92 ARG A C 1
ATOM 681 O O . ARG A 1 92 ? -12.273 25.047 10.43 1 95.06 92 ARG A O 1
ATOM 688 N N . LYS A 1 93 ? -11.203 24.984 12.414 1 98.12 93 LYS A N 1
ATOM 689 C CA . LYS A 1 93 ? -10.188 24.031 11.945 1 98.12 93 LYS A CA 1
ATOM 690 C C . LYS A 1 93 ? -10.195 22.766 12.789 1 98.12 93 LYS A C 1
ATOM 692 O O . LYS A 1 93 ? -10.586 22.781 13.961 1 98.12 93 LYS A O 1
ATOM 697 N N . PHE A 1 94 ? -9.789 21.688 12.148 1 98.5 94 PHE A N 1
ATOM 698 C CA . PHE A 1 94 ? -9.664 20.422 12.852 1 98.5 94 PHE A CA 1
ATOM 699 C C . PHE A 1 94 ? -8.344 20.359 13.617 1 98.5 94 PHE A C 1
ATOM 701 O O . PHE A 1 94 ? -7.305 20.781 13.117 1 98.5 94 PHE A O 1
ATOM 708 N N . HIS A 1 95 ? -8.422 19.844 14.805 1 98.44 95 HIS A N 1
ATOM 709 C CA . HIS A 1 95 ? -7.266 19.641 15.672 1 98.44 95 HIS A CA 1
ATOM 710 C C . HIS A 1 95 ? -7.367 18.312 16.422 1 98.44 95 HIS A C 1
ATOM 712 O O . HIS A 1 95 ? -8.445 17.938 16.891 1 98.44 95 HIS A O 1
ATOM 718 N N . PRO A 1 96 ? -6.27 17.578 16.438 1 98.44 96 PRO A N 1
ATOM 719 C CA . PRO A 1 96 ? -6.34 16.344 17.219 1 98.44 96 PRO A CA 1
ATOM 720 C C . PRO A 1 96 ? -6.598 16.594 18.703 1 98.44 96 PRO A C 1
ATOM 722 O O . PRO A 1 96 ? -6.066 17.547 19.281 1 98.44 96 PRO A O 1
ATOM 725 N N . THR A 1 97 ? -7.453 15.75 19.266 1 98.5 97 THR A N 1
ATOM 726 C CA . THR A 1 97 ? -7.602 15.742 20.719 1 98.5 97 THR A CA 1
ATOM 727 C C . THR A 1 97 ? -6.453 14.984 21.375 1 98.5 97 THR A C 1
ATOM 729 O O . THR A 1 97 ? -5.637 14.367 20.688 1 98.5 97 THR A O 1
ATOM 732 N N . ASP A 1 98 ? -6.395 15.062 22.766 1 98.25 98 ASP A N 1
ATOM 733 C CA . ASP A 1 98 ? -5.418 14.25 23.484 1 98.25 98 ASP A CA 1
ATOM 734 C C . ASP A 1 98 ? -5.617 12.766 23.203 1 98.25 98 ASP A C 1
ATOM 736 O O . ASP A 1 98 ? -4.645 12.023 23.016 1 98.25 98 ASP A O 1
ATOM 740 N N . LEU A 1 99 ? -6.859 12.398 23.141 1 97.69 99 LEU A N 1
ATOM 741 C CA . LEU A 1 99 ? -7.184 11.016 22.828 1 97.69 99 LEU A CA 1
ATOM 742 C C . LEU A 1 99 ? -6.707 10.633 21.438 1 97.69 99 LEU A C 1
ATOM 744 O O . LEU A 1 99 ? -6.121 9.57 21.234 1 97.69 99 LEU A O 1
ATOM 748 N N . GLY A 1 100 ? -6.926 11.539 20.453 1 97.75 100 GLY A N 1
ATOM 749 C CA . GLY A 1 100 ? -6.461 11.305 19.094 1 97.75 100 GLY A CA 1
ATOM 750 C C . GLY A 1 100 ? -4.953 11.188 18.984 1 97.75 100 GLY A C 1
ATOM 751 O O . GLY A 1 100 ? -4.441 10.297 18.312 1 97.75 100 GLY A O 1
ATOM 752 N N . ASN A 1 101 ? -4.305 12.023 19.703 1 97.56 101 ASN A N 1
ATOM 753 C CA . ASN A 1 101 ? -2.846 12 19.719 1 97.56 101 ASN A CA 1
ATOM 754 C C . ASN A 1 101 ? -2.311 10.727 20.359 1 97.56 101 ASN A C 1
ATOM 756 O O . ASN A 1 101 ? -1.361 10.125 19.859 1 97.56 101 ASN A O 1
ATOM 760 N N . GLU A 1 102 ? -2.883 10.414 21.438 1 96.94 102 GLU A N 1
ATOM 761 C CA . GLU A 1 102 ? -2.455 9.211 22.141 1 96.94 102 GLU A CA 1
ATOM 762 C C . GLU A 1 102 ? -2.623 7.965 21.281 1 96.94 102 GLU A C 1
ATOM 764 O O . GLU A 1 102 ? -1.718 7.133 21.188 1 96.94 102 GLU A O 1
ATOM 769 N N . LEU A 1 103 ? -3.732 7.883 20.641 1 94.94 103 LEU A N 1
ATOM 770 C CA . LEU A 1 103 ? -4.016 6.73 19.797 1 94.94 103 LEU A CA 1
ATOM 771 C C . LEU A 1 103 ? -3.057 6.68 18.609 1 94.94 103 LEU A C 1
ATOM 773 O O . LEU A 1 103 ? -2.52 5.617 18.281 1 94.94 103 LEU A O 1
ATOM 777 N N . LEU A 1 104 ? -2.848 7.797 18 1 95.31 104 LEU A N 1
ATOM 778 C CA . LEU A 1 104 ? -1.923 7.863 16.875 1 95.31 104 LEU A CA 1
ATOM 779 C C . LEU A 1 104 ? -0.517 7.453 17.297 1 95.31 104 LEU A C 1
ATOM 781 O O . LEU A 1 104 ? 0.138 6.664 16.609 1 95.31 104 LEU A O 1
ATOM 785 N N . ASN A 1 105 ? -0.106 7.957 18.422 1 95.31 105 ASN A N 1
ATOM 786 C CA . ASN A 1 105 ? 1.234 7.656 18.906 1 95.31 105 ASN A CA 1
ATOM 787 C C . ASN A 1 105 ? 1.381 6.176 19.25 1 95.31 105 ASN A C 1
ATOM 789 O O . ASN A 1 105 ? 2.428 5.574 19 1 95.31 105 ASN A O 1
ATOM 793 N N . GLU A 1 106 ? 0.378 5.652 19.812 1 94 106 GLU A N 1
ATOM 794 C CA . GLU A 1 106 ? 0.382 4.227 20.141 1 94 106 GLU A CA 1
ATOM 795 C C . GLU A 1 106 ? 0.495 3.377 18.875 1 94 106 GLU A C 1
ATOM 797 O O . GLU A 1 106 ? 1.288 2.436 18.828 1 94 106 GLU A O 1
ATOM 802 N N . GLU A 1 107 ? -0.273 3.699 17.891 1 91.44 107 GLU A N 1
ATOM 803 C CA . GLU A 1 107 ? -0.246 2.947 16.641 1 91.44 107 GLU A CA 1
ATOM 804 C C . GLU A 1 107 ? 1.102 3.094 15.945 1 91.44 107 GLU A C 1
ATOM 806 O O . GLU A 1 107 ? 1.632 2.123 15.398 1 91.44 107 GLU A O 1
ATOM 811 N N . ARG A 1 108 ? 1.6 4.262 15.969 1 92.44 108 ARG A N 1
ATOM 812 C CA . ARG A 1 108 ? 2.9 4.539 15.367 1 92.44 108 ARG A CA 1
ATOM 813 C C . ARG A 1 108 ? 4.004 3.748 16.062 1 92.44 108 ARG A C 1
ATOM 815 O O . ARG A 1 108 ? 4.848 3.141 15.398 1 92.44 108 ARG A O 1
ATOM 822 N N . THR A 1 109 ? 3.963 3.789 17.344 1 94.12 109 THR A N 1
ATOM 823 C CA . THR A 1 109 ? 4.957 3.064 18.125 1 94.12 109 THR A CA 1
ATOM 824 C C . THR A 1 109 ? 4.867 1.565 17.859 1 94.12 109 THR A C 1
ATOM 826 O O . THR A 1 109 ? 5.891 0.901 17.688 1 94.12 109 THR A O 1
ATOM 829 N N . SER A 1 110 ? 3.678 1.074 17.812 1 92.31 110 SER A N 1
ATOM 830 C CA . SER A 1 110 ? 3.471 -0.34 17.531 1 92.31 110 SER A CA 1
ATOM 831 C C . SER A 1 110 ? 4.023 -0.709 16.156 1 92.31 110 SER A C 1
ATOM 833 O O . SER A 1 110 ? 4.695 -1.733 16 1 92.31 110 SER A O 1
ATOM 835 N N . SER A 1 111 ? 3.789 0.096 15.172 1 91.38 111 SER A N 1
ATOM 836 C CA . SER A 1 111 ? 4.281 -0.129 13.82 1 91.38 111 SER A CA 1
ATOM 837 C C . SER A 1 111 ? 5.805 -0.091 13.773 1 91.38 111 SER A C 1
ATOM 839 O O . SER A 1 111 ? 6.434 -0.935 13.133 1 91.38 111 SER A O 1
ATOM 841 N N . GLN A 1 112 ? 6.359 0.824 14.477 1 94.06 112 GLN A N 1
ATOM 842 C CA . GLN A 1 112 ? 7.812 0.964 14.516 1 94.06 112 GLN A CA 1
ATOM 843 C C . GLN A 1 112 ? 8.461 -0.25 15.18 1 94.06 112 GLN A C 1
ATOM 845 O O . GLN A 1 112 ? 9.508 -0.725 14.719 1 94.06 112 GLN A O 1
ATOM 850 N N . GLU A 1 113 ? 7.84 -0.711 16.188 1 94.38 113 GLU A N 1
ATOM 851 C CA . GLU A 1 113 ? 8.359 -1.896 16.859 1 94.38 113 GLU A CA 1
ATOM 852 C C . GLU A 1 113 ? 8.328 -3.113 15.945 1 94.38 113 GLU A C 1
ATOM 854 O O . GLU A 1 113 ? 9.258 -3.924 15.953 1 94.38 113 GLU A O 1
ATOM 859 N N . LYS A 1 114 ? 7.309 -3.23 15.18 1 91.88 114 LYS A N 1
ATOM 860 C CA . LYS A 1 114 ? 7.199 -4.336 14.234 1 91.88 114 LYS A CA 1
ATOM 861 C C . LYS A 1 114 ? 8.289 -4.258 13.172 1 91.88 114 LYS A C 1
ATOM 863 O O . LYS A 1 114 ? 8.914 -5.266 12.836 1 91.88 114 LYS A O 1
ATOM 868 N N . TYR A 1 115 ? 8.531 -3.035 12.664 1 93.56 115 TYR A N 1
ATOM 869 C CA . TYR A 1 115 ? 9.602 -2.854 11.688 1 93.56 115 TYR A CA 1
ATOM 870 C C . TYR A 1 115 ? 10.961 -3.148 12.312 1 93.56 115 TYR A C 1
ATOM 872 O O . TYR A 1 115 ? 11.82 -3.773 11.68 1 93.56 115 TYR A O 1
ATOM 880 N N . ALA A 1 116 ? 11.117 -2.676 13.523 1 94.81 116 ALA A N 1
ATOM 881 C CA . ALA A 1 116 ? 12.391 -2.9 14.211 1 94.81 116 ALA A CA 1
ATOM 882 C C . ALA A 1 116 ? 12.68 -4.391 14.359 1 94.81 116 ALA A C 1
ATOM 884 O O . ALA A 1 116 ? 13.805 -4.84 14.141 1 94.81 116 ALA A O 1
ATOM 885 N N . GLU A 1 117 ? 11.625 -5.117 14.688 1 93.69 117 GLU A N 1
ATOM 886 C CA . GLU A 1 117 ? 11.766 -6.562 14.828 1 93.69 117 GLU A CA 1
ATOM 887 C C . GLU A 1 117 ? 12.039 -7.227 13.484 1 93.69 117 GLU A C 1
ATOM 889 O O . GLU A 1 117 ? 12.938 -8.07 13.375 1 93.69 117 GLU A O 1
ATOM 894 N N . LEU A 1 118 ? 11.344 -6.836 12.516 1 92.31 118 LEU A N 1
ATOM 895 C CA . LEU A 1 118 ? 11.43 -7.422 11.188 1 92.31 118 LEU A CA 1
ATOM 896 C C . LEU A 1 118 ? 12.812 -7.207 10.586 1 92.31 118 LEU A C 1
ATOM 898 O O . LEU A 1 118 ? 13.328 -8.078 9.883 1 92.31 118 LEU A O 1
ATOM 902 N N . LEU A 1 119 ? 13.398 -6.082 10.914 1 95 119 LEU A N 1
ATOM 903 C CA . LEU A 1 119 ? 14.617 -5.664 10.234 1 95 119 LEU A CA 1
ATOM 904 C C . LEU A 1 119 ? 15.82 -5.758 11.172 1 95 119 LEU A C 1
ATOM 906 O O . LEU A 1 119 ? 16.844 -5.117 10.938 1 95 119 LEU A O 1
ATOM 910 N N . SER A 1 120 ? 15.672 -6.488 12.211 1 95.12 120 SER A N 1
ATOM 911 C CA . SER A 1 120 ? 16.688 -6.551 13.266 1 95.12 120 SER A CA 1
ATOM 912 C C . SER A 1 120 ? 18.016 -7.035 12.727 1 95.12 120 SER A C 1
ATOM 914 O O . SER A 1 120 ? 19.078 -6.711 13.273 1 95.12 120 SER A O 1
ATOM 916 N N . ASP A 1 121 ? 18.062 -7.758 11.602 1 95.12 121 ASP A N 1
ATOM 917 C CA . ASP A 1 121 ? 19.297 -8.312 11.07 1 95.12 121 ASP A CA 1
ATOM 918 C C . ASP A 1 121 ? 19.828 -7.48 9.906 1 95.12 121 ASP A C 1
ATOM 920 O O . ASP A 1 121 ? 20.844 -7.828 9.289 1 95.12 121 ASP A O 1
ATOM 924 N N . TRP A 1 122 ? 19.109 -6.383 9.57 1 96.75 122 TRP A N 1
ATOM 925 C CA . TRP A 1 122 ? 19.594 -5.492 8.516 1 96.75 122 TRP A CA 1
ATOM 926 C C . TRP A 1 122 ? 20.781 -4.66 9.008 1 96.75 122 TRP A C 1
ATOM 928 O O . TRP A 1 122 ? 20.734 -4.094 10.102 1 96.75 122 TRP A O 1
ATOM 938 N N . PRO A 1 123 ? 21.891 -4.523 8.18 1 97 123 PRO A N 1
ATOM 939 C CA . PRO A 1 123 ? 22.828 -3.443 8.477 1 97 123 PRO A CA 1
ATOM 940 C C . PRO A 1 123 ? 22.172 -2.068 8.477 1 97 123 PRO A C 1
ATOM 942 O O . PRO A 1 123 ? 21.312 -1.792 7.641 1 97 123 PRO A O 1
ATOM 945 N N . GLU A 1 124 ? 22.562 -1.275 9.43 1 95.38 124 GLU A N 1
ATOM 946 C CA . GLU A 1 124 ? 21.969 0.058 9.539 1 95.38 124 GLU A CA 1
ATOM 947 C C . GLU A 1 124 ? 22.125 0.834 8.234 1 95.38 124 GLU A C 1
ATOM 949 O O . GLU A 1 124 ? 21.234 1.583 7.844 1 95.38 124 GLU A O 1
ATOM 954 N N . GLU A 1 125 ? 23.234 0.607 7.586 1 96.62 125 GLU A N 1
ATOM 955 C CA . GLU A 1 125 ? 23.484 1.308 6.332 1 96.62 125 GLU A CA 1
ATOM 956 C C . GLU A 1 125 ? 22.469 0.91 5.262 1 96.62 125 GLU A C 1
ATOM 958 O O . GLU A 1 125 ? 22.031 1.748 4.469 1 96.62 125 GLU A O 1
ATOM 963 N N . ASP A 1 126 ? 22.078 -0.335 5.191 1 97.5 126 ASP A N 1
ATOM 964 C CA . ASP A 1 126 ? 21.062 -0.793 4.246 1 97.5 126 ASP A CA 1
ATOM 965 C C . ASP A 1 126 ? 19.719 -0.143 4.527 1 97.5 126 ASP A C 1
ATOM 967 O O . ASP A 1 126 ? 19.031 0.297 3.605 1 97.5 126 ASP A O 1
ATOM 971 N N . LEU A 1 127 ? 19.438 -0.071 5.832 1 97.31 127 LEU A N 1
ATOM 972 C CA . LEU A 1 127 ? 18.172 0.533 6.227 1 97.31 127 LEU A CA 1
ATOM 973 C C . LEU A 1 127 ? 18.141 2.014 5.863 1 97.31 127 LEU A C 1
ATOM 975 O O . LEU A 1 127 ? 17.156 2.498 5.297 1 97.31 127 LEU A O 1
ATOM 979 N N . ARG A 1 128 ? 19.172 2.719 6.102 1 97.56 128 ARG A N 1
ATOM 980 C CA . ARG A 1 128 ? 19.234 4.145 5.797 1 97.56 128 ARG A CA 1
ATOM 981 C C . ARG A 1 128 ? 19.172 4.387 4.293 1 97.56 128 ARG A C 1
ATOM 983 O O . ARG A 1 128 ? 18.5 5.309 3.836 1 97.56 128 ARG A O 1
ATOM 990 N N . THR A 1 129 ? 19.859 3.537 3.57 1 97.94 129 THR A N 1
ATOM 991 C CA . THR A 1 129 ? 19.812 3.633 2.115 1 97.94 129 THR A CA 1
ATOM 992 C C . THR A 1 129 ? 18.406 3.383 1.604 1 97.94 129 THR A C 1
ATOM 994 O O . THR A 1 129 ? 17.906 4.117 0.749 1 97.94 129 THR A O 1
ATOM 997 N N . PHE A 1 130 ? 17.766 2.375 2.164 1 98.12 130 PHE A N 1
ATOM 998 C CA . PHE A 1 130 ? 16.406 2.029 1.75 1 98.12 130 PHE A CA 1
ATOM 999 C C . PHE A 1 130 ? 15.453 3.188 2.01 1 98.12 130 PHE A C 1
ATOM 1001 O O . PHE A 1 130 ? 14.703 3.588 1.119 1 98.12 130 PHE A O 1
ATOM 1008 N N . VAL A 1 131 ? 15.508 3.764 3.184 1 97.56 131 VAL A N 1
ATOM 1009 C CA . VAL A 1 131 ? 14.602 4.836 3.58 1 97.56 131 VAL A CA 1
ATOM 1010 C C . VAL A 1 131 ? 14.859 6.07 2.719 1 97.56 131 VAL A C 1
ATOM 1012 O O . VAL A 1 131 ? 13.914 6.738 2.287 1 97.56 131 VAL A O 1
ATOM 1015 N N . LYS A 1 132 ? 16.125 6.328 2.461 1 97.44 132 LYS A N 1
ATOM 1016 C CA . LYS A 1 132 ? 16.484 7.461 1.616 1 97.44 132 LYS A CA 1
ATOM 1017 C C . LYS A 1 132 ? 15.891 7.316 0.217 1 97.44 132 LYS A C 1
ATOM 1019 O O . LYS A 1 132 ? 15.344 8.273 -0.332 1 97.44 132 LYS A O 1
ATOM 1024 N N . LEU A 1 133 ? 16 6.18 -0.366 1 97.75 133 LEU A N 1
ATOM 1025 C CA . LEU A 1 133 ? 15.5 5.934 -1.716 1 97.75 133 LEU A CA 1
ATOM 1026 C C . LEU A 1 133 ? 13.977 5.902 -1.737 1 97.75 133 LEU A C 1
ATOM 1028 O O . LEU A 1 133 ? 13.359 6.344 -2.707 1 97.75 133 LEU A O 1
ATOM 1032 N N . LEU A 1 134 ? 13.375 5.367 -0.681 1 96.88 134 LEU A N 1
ATOM 1033 C CA . LEU A 1 134 ? 11.922 5.383 -0.56 1 96.88 134 LEU A CA 1
ATOM 1034 C C . LEU A 1 134 ? 11.398 6.812 -0.483 1 96.88 134 LEU A C 1
ATOM 1036 O O . LEU A 1 134 ? 10.406 7.152 -1.134 1 96.88 134 LEU A O 1
ATOM 1040 N N . GLU A 1 135 ? 12.039 7.633 0.281 1 96.62 135 GLU A N 1
ATOM 1041 C CA . GLU A 1 135 ? 11.688 9.047 0.354 1 96.62 135 GLU A CA 1
ATOM 1042 C C . GLU A 1 135 ? 11.828 9.719 -1.008 1 96.62 135 GLU A C 1
ATOM 1044 O O . GLU A 1 135 ? 10.961 10.5 -1.409 1 96.62 135 GLU A O 1
ATOM 1049 N N . LYS A 1 136 ? 12.938 9.398 -1.648 1 96.62 136 LYS A N 1
ATOM 1050 C CA . LYS A 1 136 ? 13.156 9.961 -2.98 1 96.62 136 LYS A CA 1
ATOM 1051 C C . LYS A 1 136 ? 12.023 9.578 -3.93 1 96.62 136 LYS A C 1
ATOM 1053 O O . LYS A 1 136 ? 11.555 10.406 -4.707 1 96.62 136 LYS A O 1
ATOM 1058 N N . LEU A 1 137 ? 11.594 8.359 -3.904 1 95.81 137 LEU A N 1
ATOM 1059 C CA . LEU A 1 137 ? 10.484 7.891 -4.723 1 95.81 137 LEU A CA 1
ATOM 1060 C C . LEU A 1 137 ? 9.203 8.641 -4.375 1 95.81 137 LEU A C 1
ATOM 1062 O O . LEU A 1 137 ? 8.492 9.117 -5.266 1 95.81 137 LEU A O 1
ATOM 1066 N N . ASN A 1 138 ? 8.906 8.734 -3.088 1 95.25 138 ASN A N 1
ATOM 1067 C CA . ASN A 1 138 ? 7.715 9.453 -2.646 1 95.25 138 ASN A CA 1
ATOM 1068 C C . ASN A 1 138 ? 7.723 10.906 -3.117 1 95.25 138 ASN A C 1
ATOM 1070 O O . ASN A 1 138 ? 6.703 11.414 -3.584 1 95.25 138 ASN A O 1
ATOM 1074 N N . LYS A 1 139 ? 8.844 11.531 -3.029 1 94.56 139 LYS A N 1
ATOM 1075 C CA . LYS A 1 139 ? 8.969 12.93 -3.439 1 94.56 139 LYS A CA 1
ATOM 1076 C C . LYS A 1 139 ? 8.781 13.078 -4.945 1 94.56 139 LYS A C 1
ATOM 1078 O O . LYS A 1 139 ? 8.242 14.086 -5.414 1 94.56 139 LYS A O 1
ATOM 1083 N N . ALA A 1 140 ? 9.25 12.102 -5.695 1 93.44 140 ALA A N 1
ATOM 1084 C CA . ALA A 1 140 ? 9.023 12.125 -7.137 1 93.44 140 ALA A CA 1
ATOM 1085 C C . ALA A 1 140 ? 7.535 12.109 -7.465 1 93.44 140 ALA A C 1
ATOM 1087 O O . ALA A 1 140 ? 7.078 12.844 -8.344 1 93.44 140 ALA A O 1
ATOM 1088 N N . VAL A 1 141 ? 6.785 11.273 -6.773 1 92.94 141 VAL A N 1
ATOM 1089 C CA . VAL A 1 141 ? 5.34 11.211 -6.969 1 92.94 141 VAL A CA 1
ATOM 1090 C C . VAL A 1 141 ? 4.703 12.539 -6.566 1 92.94 141 VAL A C 1
ATOM 1092 O O . VAL A 1 141 ? 3.865 13.078 -7.289 1 92.94 141 VAL A O 1
ATOM 1095 N N . GLU A 1 142 ? 5.102 13.07 -5.43 1 92.94 142 GLU A N 1
ATOM 1096 C CA . GLU A 1 142 ? 4.555 14.32 -4.914 1 92.94 142 GLU A CA 1
ATOM 1097 C C . GLU A 1 142 ? 4.789 15.469 -5.891 1 92.94 142 GLU A C 1
ATOM 1099 O O . GLU A 1 142 ? 3.904 16.297 -6.113 1 92.94 142 GLU A O 1
ATOM 1104 N N . THR A 1 143 ? 5.941 15.469 -6.449 1 92.5 143 THR A N 1
ATOM 1105 C CA . THR A 1 143 ? 6.273 16.5 -7.422 1 92.5 143 THR A CA 1
ATOM 1106 C C . THR A 1 143 ? 5.41 16.359 -8.672 1 92.5 143 THR A C 1
ATOM 1108 O O . THR A 1 143 ? 4.922 17.359 -9.211 1 92.5 143 THR A O 1
ATOM 1111 N N . ARG A 1 144 ? 5.207 15.164 -9.117 1 88.75 144 ARG A N 1
ATOM 1112 C CA . ARG A 1 144 ? 4.406 14.906 -10.305 1 88.75 144 ARG A CA 1
ATOM 1113 C C . ARG A 1 144 ? 2.951 15.312 -10.086 1 88.75 144 ARG A C 1
ATOM 1115 O O . ARG A 1 144 ? 2.322 15.891 -10.969 1 88.75 144 ARG A O 1
ATOM 1122 N N . VAL A 1 145 ? 2.441 15.039 -8.938 1 87.12 145 VAL A N 1
ATOM 1123 C CA . VAL A 1 145 ? 1.033 15.297 -8.656 1 87.12 145 VAL A CA 1
ATOM 1124 C C . VAL A 1 145 ? 0.86 16.734 -8.156 1 87.12 145 VAL A C 1
ATOM 1126 O O . VAL A 1 145 ? -0.248 17.266 -8.172 1 87.12 145 VAL A O 1
ATOM 1129 N N . GLY A 1 146 ? 1.953 17.375 -7.703 1 90.25 146 GLY A N 1
ATOM 1130 C CA . GLY A 1 146 ? 1.923 18.75 -7.219 1 90.25 146 GLY A CA 1
ATOM 1131 C C . GLY A 1 146 ? 1.413 18.859 -5.793 1 90.25 146 GLY A C 1
ATOM 1132 O O . GLY A 1 146 ? 0.85 19.891 -5.414 1 90.25 146 GLY A O 1
ATOM 1133 N N . LYS A 1 147 ? 1.413 17.766 -5.086 1 90.62 147 LYS A N 1
ATOM 1134 C CA . LYS A 1 147 ? 1.008 17.75 -3.684 1 90.62 147 LYS A CA 1
ATOM 1135 C C . LYS A 1 147 ? 2.121 17.188 -2.803 1 90.62 147 LYS A C 1
ATOM 1137 O O . LYS A 1 147 ? 2.586 16.062 -3.016 1 90.62 147 LYS A O 1
ATOM 1142 N N . HIS A 1 148 ? 2.512 17.969 -1.811 1 91.94 148 HIS A N 1
ATOM 1143 C CA . HIS A 1 148 ? 3.652 17.594 -0.979 1 91.94 148 HIS A CA 1
ATOM 1144 C C . HIS A 1 148 ? 3.223 17.312 0.457 1 91.94 148 HIS A C 1
ATOM 1146 O O . HIS A 1 148 ? 2.611 18.172 1.104 1 91.94 148 HIS A O 1
ATOM 1152 N N . TRP A 1 149 ? 3.586 16.188 0.931 1 92.5 149 TRP A N 1
ATOM 1153 C CA . TRP A 1 149 ? 3.309 15.812 2.314 1 92.5 149 TRP A CA 1
ATOM 1154 C C . TRP A 1 149 ? 4.34 16.422 3.26 1 92.5 149 TRP A C 1
ATOM 1156 O O . TRP A 1 149 ? 5.531 16.453 2.943 1 92.5 149 TRP A O 1
ATOM 1166 N N . PRO A 1 150 ? 3.811 16.844 4.371 1 92.44 150 PRO A N 1
ATOM 1167 C CA . PRO A 1 150 ? 4.789 17.344 5.34 1 92.44 150 PRO A CA 1
ATOM 1168 C C . PRO A 1 150 ? 5.656 16.219 5.926 1 92.44 150 PRO A C 1
ATOM 1170 O O . PRO A 1 150 ? 5.211 15.078 6.016 1 92.44 150 PRO A O 1
ATOM 1173 N N . ARG A 1 151 ? 6.883 16.5 6.223 1 90.25 151 ARG A N 1
ATOM 1174 C CA . ARG A 1 151 ? 7.777 15.57 6.898 1 90.25 151 ARG A CA 1
ATOM 1175 C C . ARG A 1 151 ? 8.195 16.109 8.266 1 90.25 151 ARG A C 1
ATOM 1177 O O . ARG A 1 151 ? 8.344 17.312 8.445 1 90.25 151 ARG A O 1
ATOM 1184 N N . PRO A 1 152 ? 8.32 15.188 9.258 1 84.12 152 PRO A N 1
ATOM 1185 C CA . PRO A 1 152 ? 8.75 15.633 10.586 1 84.12 152 PRO A CA 1
ATOM 1186 C C . PRO A 1 152 ? 10.125 16.297 10.562 1 84.12 152 PRO A C 1
ATOM 1188 O O . PRO A 1 152 ? 10.938 16.031 9.672 1 84.12 152 PRO A O 1
ATOM 1191 N N . MET B 1 1 ? 14.5 14.977 8.766 1 46.28 1 MET B N 1
ATOM 1192 C CA . MET B 1 1 ? 14.281 13.539 8.688 1 46.28 1 MET B CA 1
ATOM 1193 C C . MET B 1 1 ? 14.516 12.867 10.039 1 46.28 1 MET B C 1
ATOM 1195 O O . MET B 1 1 ? 15.359 13.32 10.812 1 46.28 1 MET B O 1
ATOM 1199 N N . SER B 1 2 ? 13.539 12.188 10.523 1 58.75 2 SER B N 1
ATOM 1200 C CA . SER B 1 2 ? 13.766 11.555 11.82 1 58.75 2 SER B CA 1
ATOM 1201 C C . SER B 1 2 ? 15.117 10.844 11.859 1 58.75 2 SER B C 1
ATOM 1203 O O . SER B 1 2 ? 15.516 10.219 10.875 1 58.75 2 SER B O 1
ATOM 1205 N N . THR B 1 3 ? 16 11.273 12.695 1 77.25 3 THR B N 1
ATOM 1206 C CA . THR B 1 3 ? 17.297 10.641 12.93 1 77.25 3 THR B CA 1
ATOM 1207 C C . THR B 1 3 ? 17.125 9.141 13.156 1 77.25 3 THR B C 1
ATOM 1209 O O . THR B 1 3 ? 18.016 8.352 12.836 1 77.25 3 THR B O 1
ATOM 1212 N N . ASP B 1 4 ? 15.891 8.719 13.453 1 92.94 4 ASP B N 1
ATOM 1213 C CA . ASP B 1 4 ? 15.633 7.301 13.648 1 92.94 4 ASP B CA 1
ATOM 1214 C C . ASP B 1 4 ? 15.156 6.645 12.352 1 92.94 4 ASP B C 1
ATOM 1216 O O . ASP B 1 4 ? 14.047 6.914 11.883 1 92.94 4 ASP B O 1
ATOM 1220 N N . PRO B 1 5 ? 16.016 5.777 11.859 1 95.31 5 PRO B N 1
ATOM 1221 C CA . PRO B 1 5 ? 15.68 5.207 10.547 1 95.31 5 PRO B CA 1
ATOM 1222 C C . PRO B 1 5 ? 14.391 4.395 10.57 1 95.31 5 PRO B C 1
ATOM 1224 O O . PRO B 1 5 ? 13.672 4.344 9.562 1 95.31 5 PRO B O 1
ATOM 1227 N N . ILE B 1 6 ? 14.047 3.836 11.703 1 96.19 6 ILE B N 1
ATOM 1228 C CA . ILE B 1 6 ? 12.82 3.061 11.805 1 96.19 6 ILE B CA 1
ATOM 1229 C C . ILE B 1 6 ? 11.609 3.998 11.75 1 96.19 6 ILE B C 1
ATOM 1231 O O . ILE B 1 6 ? 10.633 3.711 11.062 1 96.19 6 ILE B O 1
ATOM 1235 N N . ALA B 1 7 ? 11.711 5.07 12.453 1 95.06 7 ALA B N 1
ATOM 1236 C CA . ALA B 1 7 ? 10.633 6.062 12.422 1 95.06 7 ALA B CA 1
ATOM 1237 C C . ALA B 1 7 ? 10.461 6.629 11.016 1 95.06 7 ALA B C 1
ATOM 1239 O O . ALA B 1 7 ? 9.328 6.824 10.555 1 95.06 7 ALA B O 1
ATOM 1240 N N . ALA B 1 8 ? 11.57 6.883 10.359 1 95.94 8 ALA B N 1
ATOM 1241 C CA . ALA B 1 8 ? 11.523 7.383 8.984 1 95.94 8 ALA B CA 1
ATOM 1242 C C . ALA B 1 8 ? 10.906 6.352 8.047 1 95.94 8 ALA B C 1
ATOM 1244 O O . ALA B 1 8 ? 10.133 6.699 7.152 1 95.94 8 ALA B O 1
ATOM 1245 N N . LEU B 1 9 ? 11.227 5.105 8.234 1 95.38 9 LEU B N 1
ATOM 1246 C CA . LEU B 1 9 ? 10.664 4.031 7.418 1 95.38 9 LEU B CA 1
ATOM 1247 C C . LEU B 1 9 ? 9.156 3.932 7.609 1 95.38 9 LEU B C 1
ATOM 1249 O O . LEU B 1 9 ? 8.406 3.818 6.637 1 95.38 9 LEU B O 1
ATOM 1253 N N . GLU B 1 10 ? 8.82 3.945 8.875 1 93.38 10 GLU B N 1
ATOM 1254 C CA . GLU B 1 10 ? 7.391 3.885 9.18 1 93.38 10 GLU B CA 1
ATOM 1255 C C . GLU B 1 10 ? 6.629 4.992 8.461 1 93.38 10 GLU B C 1
ATOM 1257 O O . GLU B 1 10 ? 5.598 4.738 7.836 1 93.38 10 GLU B O 1
ATOM 1262 N N . TYR B 1 11 ? 7.125 6.133 8.469 1 94.12 11 TYR B N 1
ATOM 1263 C CA . TYR B 1 11 ? 6.473 7.281 7.848 1 94.12 11 TYR B CA 1
ATOM 1264 C C . TYR B 1 11 ? 6.469 7.156 6.328 1 94.12 11 TYR B C 1
ATOM 1266 O O . TYR B 1 11 ? 5.414 7.246 5.695 1 94.12 11 TYR B O 1
ATOM 1274 N N . GLU B 1 12 ? 7.574 6.887 5.73 1 95.06 12 GLU B N 1
ATOM 1275 C CA . GLU B 1 12 ? 7.68 6.844 4.273 1 95.06 12 GLU B CA 1
ATOM 1276 C C . GLU B 1 12 ? 6.906 5.66 3.701 1 95.06 12 GLU B C 1
ATOM 1278 O O . GLU B 1 12 ? 6.367 5.742 2.596 1 95.06 12 GLU B O 1
ATOM 1283 N N . SER B 1 13 ? 6.832 4.57 4.469 1 93.38 13 SER B N 1
ATOM 1284 C CA . SER B 1 13 ? 6.023 3.438 4.027 1 93.38 13 SER B CA 1
ATOM 1285 C C . SER B 1 13 ? 4.543 3.807 3.961 1 93.38 13 SER B C 1
ATOM 1287 O O . SER B 1 13 ? 3.822 3.346 3.074 1 93.38 13 SER B O 1
ATOM 1289 N N . THR B 1 14 ? 4.098 4.621 4.891 1 90.06 14 THR B N 1
ATOM 1290 C CA . THR B 1 14 ? 2.713 5.082 4.902 1 90.06 14 THR B CA 1
ATOM 1291 C C . THR B 1 14 ? 2.426 5.961 3.691 1 90.06 14 THR B C 1
ATOM 1293 O O . THR B 1 14 ? 1.402 5.793 3.023 1 90.06 14 THR B O 1
ATOM 1296 N N . ILE B 1 15 ? 3.363 6.824 3.387 1 91.38 15 ILE B N 1
ATOM 1297 C CA . ILE B 1 15 ? 3.211 7.703 2.232 1 91.38 15 ILE B CA 1
ATOM 1298 C C . ILE B 1 15 ? 3.246 6.875 0.949 1 91.38 15 ILE B C 1
ATOM 1300 O O . ILE B 1 15 ? 2.457 7.109 0.031 1 91.38 15 ILE B O 1
ATOM 1304 N N . PHE B 1 16 ? 4.152 5.922 0.886 1 91.75 16 PHE B N 1
ATOM 1305 C CA . PHE B 1 16 ? 4.289 5.066 -0.285 1 91.75 16 PHE B CA 1
ATOM 1306 C C . PHE B 1 16 ? 2.986 4.324 -0.567 1 91.75 16 PHE B C 1
ATOM 1308 O O . PHE B 1 16 ? 2.541 4.258 -1.715 1 91.75 16 PHE B O 1
ATOM 1315 N N . ALA B 1 17 ? 2.426 3.77 0.479 1 86.56 17 ALA B N 1
ATOM 1316 C CA . ALA B 1 17 ? 1.178 3.025 0.335 1 86.56 17 ALA B CA 1
ATOM 1317 C C . ALA B 1 17 ? 0.067 3.914 -0.214 1 86.56 17 ALA B C 1
ATOM 1319 O O . ALA B 1 17 ? -0.743 3.475 -1.033 1 86.56 17 ALA B O 1
ATOM 1320 N N . ARG B 1 18 ? -0.027 5.094 0.17 1 83.56 18 ARG B N 1
ATOM 1321 C CA . ARG B 1 18 ? -1.027 6.043 -0.302 1 83.56 18 ARG B CA 1
ATOM 1322 C C . ARG B 1 18 ? -0.798 6.398 -1.768 1 83.56 18 ARG B C 1
ATOM 1324 O O . ARG B 1 18 ? -1.743 6.43 -2.559 1 83.56 18 ARG B O 1
ATOM 1331 N N . HIS B 1 19 ? 0.467 6.645 -2.148 1 83.75 19 HIS B N 1
ATOM 1332 C C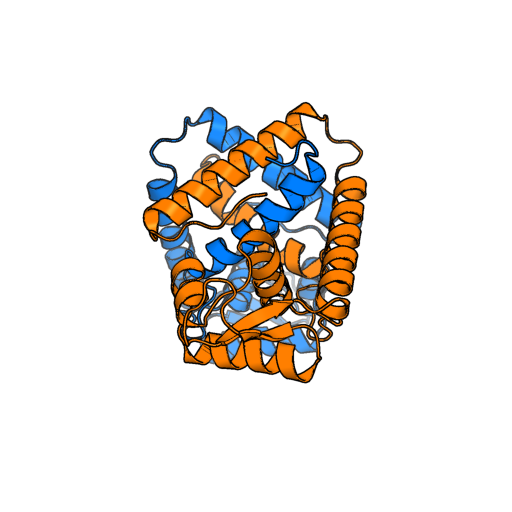A . HIS B 1 19 ? 0.828 7.062 -3.498 1 83.75 19 HIS B CA 1
ATOM 1333 C C . HIS B 1 19 ? 0.628 5.93 -4.5 1 83.75 19 HIS B C 1
ATOM 1335 O O . HIS B 1 19 ? 0.213 6.164 -5.637 1 83.75 19 HIS B O 1
ATOM 1341 N N . ARG B 1 20 ? 0.996 4.824 -4.039 1 77.94 20 ARG B N 1
ATOM 1342 C CA . ARG B 1 20 ? 0.837 3.672 -4.918 1 77.94 20 ARG B CA 1
ATOM 1343 C C . ARG B 1 20 ? -0.609 3.529 -5.379 1 77.94 20 ARG B C 1
ATOM 1345 O O . ARG B 1 20 ? -0.871 3.299 -6.562 1 77.94 20 ARG B O 1
ATOM 1352 N N . ASN B 1 21 ? -1.57 3.689 -4.508 1 69.81 21 ASN B N 1
ATOM 1353 C CA . ASN B 1 21 ? -2.984 3.582 -4.859 1 69.81 21 ASN B CA 1
ATOM 1354 C C . ASN B 1 21 ? -3.414 4.699 -5.805 1 69.81 21 ASN B C 1
ATOM 1356 O O . ASN B 1 21 ? -4.234 4.48 -6.699 1 69.81 21 ASN B O 1
ATOM 1360 N N . GLN B 1 22 ? -2.859 5.816 -5.617 1 67.06 22 GLN B N 1
ATOM 1361 C CA . GLN B 1 22 ? -3.215 6.965 -6.445 1 67.06 22 GLN B CA 1
ATOM 1362 C C . GLN B 1 22 ? -2.559 6.879 -7.82 1 67.06 22 GLN B C 1
ATOM 1364 O O . GLN B 1 22 ? -3.156 7.27 -8.828 1 67.06 22 GLN B O 1
ATOM 1369 N N . TYR B 1 23 ? -1.396 6.41 -7.789 1 66 23 TYR B N 1
ATOM 1370 C CA . TYR B 1 23 ? -0.577 6.461 -8.992 1 66 23 TYR B CA 1
ATOM 1371 C C . TYR B 1 23 ? -0.879 5.281 -9.906 1 66 23 TYR B C 1
ATOM 1373 O O . TYR B 1 23 ? -0.875 5.422 -11.133 1 66 23 TYR B O 1
ATOM 1381 N N . THR B 1 24 ? -1.004 4.137 -9.297 1 59.22 24 THR B N 1
ATOM 1382 C CA . THR B 1 24 ? -1.214 2.979 -10.164 1 59.22 24 THR B CA 1
ATOM 1383 C C . THR B 1 24 ? -2.689 2.836 -10.531 1 59.22 24 THR B C 1
ATOM 1385 O O . THR B 1 24 ? -3.047 2.014 -11.375 1 59.22 24 THR B O 1
ATOM 1388 N N . GLY B 1 25 ? -3.449 3.896 -10.18 1 55.12 25 GLY B N 1
ATOM 1389 C CA . GLY B 1 25 ? -4.859 3.834 -10.539 1 55.12 25 GLY B CA 1
ATOM 1390 C C . GLY B 1 25 ? -5.617 2.762 -9.781 1 55.12 25 GLY B C 1
ATOM 1391 O O . GLY B 1 25 ? -6.801 2.533 -10.031 1 55.12 25 GLY B O 1
ATOM 1392 N N . GLN B 1 26 ? -4.945 1.972 -8.961 1 50.22 26 GLN B N 1
ATOM 1393 C CA . GLN B 1 26 ? -5.598 0.831 -8.328 1 50.22 26 GLN B CA 1
ATOM 1394 C C . GLN B 1 26 ? -6.473 1.276 -7.156 1 50.22 26 GLN B C 1
ATOM 1396 O O . GLN B 1 26 ? -7.223 0.475 -6.598 1 50.22 26 GLN B O 1
ATOM 1401 N N . ALA B 1 27 ? -6.184 2.518 -6.484 1 46.84 27 ALA B N 1
ATOM 1402 C CA . ALA B 1 27 ? -6.949 2.928 -5.312 1 46.84 27 ALA B CA 1
ATOM 1403 C C . ALA B 1 27 ? -8.406 3.215 -5.68 1 46.84 27 ALA B C 1
ATOM 1405 O O . ALA B 1 27 ? -9.266 3.307 -4.801 1 46.84 27 ALA B O 1
ATOM 1406 N N . GLY B 1 28 ? -8.789 3.756 -6.812 1 40.31 28 GLY B N 1
ATOM 1407 C CA . GLY B 1 28 ? -10.078 4.406 -7 1 40.31 28 GLY B CA 1
ATOM 1408 C C . GLY B 1 28 ? -11.227 3.428 -7.148 1 40.31 28 GLY B C 1
ATOM 1409 O O . GLY B 1 28 ? -11.008 2.256 -7.469 1 40.31 28 GLY B O 1
ATOM 1410 N N . THR B 1 29 ? -12.406 3.732 -6.371 1 39.16 29 THR B N 1
ATOM 1411 C CA . THR B 1 29 ? -13.742 3.219 -6.656 1 39.16 29 THR B CA 1
ATOM 1412 C C . THR B 1 29 ? -13.891 2.895 -8.141 1 39.16 29 THR B C 1
ATOM 1414 O O . THR B 1 29 ? -14.766 2.121 -8.531 1 39.16 29 THR B O 1
ATOM 1417 N N . ASN B 1 30 ? -13.375 3.787 -8.859 1 39.22 30 ASN B N 1
ATOM 1418 C CA . ASN B 1 30 ? -13.453 3.574 -10.297 1 39.22 30 ASN B CA 1
ATOM 1419 C C . ASN B 1 30 ? -12.391 2.596 -10.781 1 39.22 30 ASN B C 1
ATOM 1421 O O . ASN B 1 30 ? -11.5 2.967 -11.547 1 39.22 30 ASN B O 1
ATOM 1425 N N . ALA B 1 31 ? -12.102 1.678 -9.812 1 48.5 31 ALA B N 1
ATOM 1426 C CA . ALA B 1 31 ? -11.156 0.626 -10.172 1 48.5 31 ALA B CA 1
ATOM 1427 C C . ALA B 1 31 ? -11.258 0.279 -11.656 1 48.5 31 ALA B C 1
ATOM 1429 O O . ALA B 1 31 ? -12.352 0.088 -12.18 1 48.5 31 ALA B O 1
ATOM 1430 N N . GLY B 1 32 ? -10.297 0.6 -12.305 1 58.91 32 GLY B N 1
ATOM 1431 C CA . GLY B 1 32 ? -10.32 0.119 -13.68 1 58.91 32 GLY B CA 1
ATOM 1432 C C . GLY B 1 32 ? -11.023 -1.212 -13.836 1 58.91 32 GLY B C 1
ATOM 1433 O O . GLY B 1 32 ? -11.82 -1.604 -12.977 1 58.91 32 GLY B O 1
ATOM 1434 N N . VAL B 1 33 ? -10.797 -1.909 -14.891 1 68.19 33 VAL B N 1
ATOM 1435 C CA . VAL B 1 33 ? -11.375 -3.201 -15.242 1 68.19 33 VAL B CA 1
ATOM 1436 C C . VAL B 1 33 ? -10.914 -4.262 -14.242 1 68.19 33 VAL B C 1
ATOM 1438 O O . VAL B 1 33 ? -11.711 -5.102 -13.812 1 68.19 33 VAL B O 1
ATOM 1441 N N . LEU B 1 34 ? -9.758 -3.963 -13.609 1 85.5 34 LEU B N 1
ATOM 1442 C CA . LEU B 1 34 ? -9.172 -4.918 -12.672 1 85.5 34 LEU B CA 1
ATOM 1443 C C . LEU B 1 34 ? -8.82 -4.238 -11.352 1 85.5 34 LEU B C 1
ATOM 1445 O O . LEU B 1 34 ? -7.992 -3.322 -11.32 1 85.5 34 LEU B O 1
ATOM 1449 N N . ASP B 1 35 ? -9.5 -4.59 -10.266 1 87.19 35 ASP B N 1
ATOM 1450 C CA . ASP B 1 35 ? -9.156 -4.051 -8.953 1 87.19 35 ASP B CA 1
ATOM 1451 C C . ASP B 1 35 ? -7.914 -4.734 -8.383 1 87.19 35 ASP B C 1
ATOM 1453 O O . ASP B 1 35 ? -7.344 -5.621 -9.023 1 87.19 35 ASP B O 1
ATOM 1457 N N . SER B 1 36 ? -7.457 -4.324 -7.172 1 87.75 36 SER B N 1
ATOM 1458 C CA . SER B 1 36 ? -6.211 -4.816 -6.594 1 87.75 36 SER B CA 1
ATOM 1459 C C . SER B 1 36 ? -6.277 -6.316 -6.332 1 87.75 36 SER B C 1
ATOM 1461 O O . SER B 1 36 ? -5.289 -7.031 -6.527 1 87.75 36 SER B O 1
ATOM 1463 N N . SER B 1 37 ? -7.445 -6.758 -5.844 1 90.38 37 SER B N 1
ATOM 1464 C CA . SER B 1 37 ? -7.594 -8.188 -5.574 1 90.38 37 SER B CA 1
ATOM 1465 C C . SER B 1 37 ? -7.504 -9.008 -6.855 1 90.38 37 SER B C 1
ATOM 1467 O O . SER B 1 37 ? -6.855 -10.055 -6.883 1 90.38 37 SER B O 1
ATOM 1469 N N . GLY B 1 38 ? -8.188 -8.492 -7.887 1 93.12 38 GLY B N 1
ATOM 1470 C CA . GLY B 1 38 ? -8.109 -9.164 -9.172 1 93.12 38 GLY B CA 1
ATOM 1471 C C . GLY B 1 38 ? -6.711 -9.18 -9.758 1 93.12 38 GLY B C 1
ATOM 1472 O O . GLY B 1 38 ? -6.27 -10.195 -10.297 1 93.12 38 GLY B O 1
ATOM 1473 N N . TYR B 1 39 ? -6.062 -8.094 -9.656 1 93.19 39 TYR B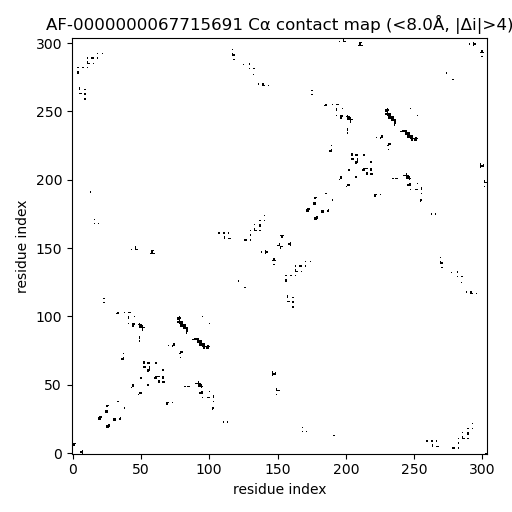 N 1
ATOM 1474 C CA . TYR B 1 39 ? -4.688 -7.988 -10.125 1 93.19 39 TYR B CA 1
ATOM 1475 C C . TYR B 1 39 ? -3.795 -9.008 -9.43 1 93.19 39 TYR B C 1
ATOM 1477 O O . TYR B 1 39 ? -3.043 -9.734 -10.086 1 93.19 39 TYR B O 1
ATOM 1485 N N . ASN B 1 40 ? -3.885 -9.086 -8.164 1 93.25 40 ASN B N 1
ATOM 1486 C CA . ASN B 1 40 ? -3.053 -9.984 -7.375 1 93.25 40 ASN B CA 1
ATOM 1487 C C . ASN B 1 40 ? -3.357 -11.453 -7.688 1 93.25 40 ASN B C 1
ATOM 1489 O O . ASN B 1 40 ? -2.441 -12.258 -7.844 1 93.25 40 ASN B O 1
ATOM 1493 N N . LEU B 1 41 ? -4.613 -11.742 -7.789 1 95.81 41 LEU B N 1
ATOM 1494 C CA . LEU B 1 41 ? -4.984 -13.133 -8.039 1 95.81 41 LEU B CA 1
ATOM 1495 C C . LEU B 1 41 ? -4.547 -13.562 -9.438 1 95.81 41 LEU B C 1
ATOM 1497 O O . LEU B 1 41 ? -4.035 -14.672 -9.609 1 95.81 41 LEU B O 1
ATOM 1501 N N . LEU B 1 42 ? -4.77 -12.734 -10.422 1 97.06 42 LEU B N 1
ATOM 1502 C CA . LEU B 1 42 ? -4.336 -13.062 -11.773 1 97.06 42 LEU B CA 1
ATOM 1503 C C . LEU B 1 42 ? -2.818 -13.211 -11.836 1 97.06 42 LEU B C 1
ATOM 1505 O O . LEU B 1 42 ? -2.305 -14.086 -12.539 1 97.06 42 LEU B O 1
ATOM 1509 N N . THR B 1 43 ? -2.158 -12.359 -11.141 1 95.88 43 THR B N 1
ATOM 1510 C CA . THR B 1 43 ? -0.705 -12.453 -11.07 1 95.88 43 THR B CA 1
ATOM 1511 C C . THR B 1 43 ? -0.273 -13.797 -10.508 1 95.88 43 THR B C 1
ATOM 1513 O O . THR B 1 43 ? 0.6 -14.469 -11.062 1 95.88 43 THR B O 1
ATOM 1516 N N . LEU B 1 44 ? -0.879 -14.203 -9.445 1 96.06 44 LEU B N 1
ATOM 1517 C CA . LEU B 1 44 ? -0.557 -15.477 -8.805 1 96.06 44 LEU B CA 1
ATOM 1518 C C . LEU B 1 44 ? -0.842 -16.641 -9.742 1 96.06 44 LEU B C 1
ATOM 1520 O O . LEU B 1 44 ? -0.026 -17.562 -9.859 1 96.06 44 LEU B O 1
ATOM 1524 N N . LEU B 1 45 ? -1.946 -16.578 -10.375 1 97.56 45 LEU B N 1
ATOM 1525 C CA . LEU B 1 45 ? -2.336 -17.672 -11.273 1 97.56 45 LEU B CA 1
ATOM 1526 C C . LEU B 1 45 ? -1.392 -17.75 -12.469 1 97.56 45 LEU B C 1
ATOM 1528 O O . LEU B 1 45 ? -1.115 -18.844 -12.969 1 97.56 45 LEU B O 1
ATOM 1532 N N . GLN B 1 46 ? -0.96 -16.656 -12.906 1 96.19 46 GLN B N 1
ATOM 1533 C CA . GLN B 1 46 ? -0.004 -16.625 -14.008 1 96.19 46 GLN B CA 1
ATOM 1534 C C . GLN B 1 46 ? 1.335 -17.234 -13.586 1 96.19 46 GLN B C 1
ATOM 1536 O O . GLN B 1 46 ? 1.969 -17.953 -14.352 1 96.19 46 GLN B O 1
ATOM 1541 N N . LEU B 1 47 ? 1.747 -16.969 -12.453 1 94.62 47 LEU B N 1
ATOM 1542 C CA . LEU B 1 47 ? 3.074 -17.359 -11.992 1 94.62 47 LEU B CA 1
ATOM 1543 C C . LEU B 1 47 ? 3.068 -18.797 -11.484 1 94.62 47 LEU B C 1
ATOM 1545 O O . LEU B 1 47 ? 4.027 -19.547 -11.711 1 94.62 47 LEU B O 1
ATOM 1549 N N . ARG B 1 48 ? 2.012 -19.234 -10.898 1 94.25 48 ARG B N 1
ATOM 1550 C CA . ARG B 1 48 ? 1.977 -20.531 -10.25 1 94.25 48 ARG B CA 1
ATOM 1551 C C . ARG B 1 48 ? 1.288 -21.562 -11.141 1 94.25 48 ARG B C 1
ATOM 1553 O O . ARG B 1 48 ? 1.507 -22.766 -10.984 1 94.25 48 ARG B O 1
ATOM 1560 N N . GLY B 1 49 ? 0.422 -21.078 -11.93 1 95.31 49 GLY B N 1
ATOM 1561 C CA . GLY B 1 49 ? -0.413 -21.984 -12.703 1 95.31 49 GLY B CA 1
ATOM 1562 C C . GLY B 1 49 ? -1.775 -22.219 -12.078 1 95.31 49 GLY B C 1
ATOM 1563 O O . GLY B 1 49 ? -2.141 -21.547 -11.109 1 95.31 49 GLY B O 1
ATOM 1564 N N . PRO B 1 50 ? -2.529 -23.047 -12.703 1 97.62 50 PRO B N 1
ATOM 1565 C CA . PRO B 1 50 ? -3.877 -23.328 -12.203 1 97.62 50 PRO B CA 1
ATOM 1566 C C . PRO B 1 50 ? -3.891 -23.672 -10.719 1 97.62 50 PRO B C 1
ATOM 1568 O O . PRO B 1 50 ? -3.053 -24.453 -10.258 1 97.62 50 PRO B O 1
ATOM 1571 N N . SER B 1 51 ? -4.812 -23.062 -9.969 1 97.75 51 SER B N 1
ATOM 1572 C CA . SER B 1 51 ? -4.793 -23.203 -8.516 1 97.75 51 SER B CA 1
ATOM 1573 C C . SER B 1 51 ? -6.207 -23.312 -7.953 1 97.75 51 SER B C 1
ATOM 1575 O O . SER B 1 51 ? -7.141 -22.719 -8.484 1 97.75 51 SER B O 1
ATOM 1577 N N . THR B 1 52 ? -6.336 -24.109 -6.828 1 97.5 52 THR B N 1
ATOM 1578 C CA . THR B 1 52 ? -7.582 -24.203 -6.074 1 97.5 52 THR B CA 1
ATOM 1579 C C . THR B 1 52 ? -7.684 -23.078 -5.047 1 97.5 52 THR B C 1
ATOM 1581 O O . THR B 1 52 ? -6.719 -22.344 -4.824 1 97.5 52 THR B O 1
ATOM 1584 N N . ILE B 1 53 ? -8.852 -22.984 -4.477 1 97.69 53 ILE B N 1
ATOM 1585 C CA . ILE B 1 53 ? -9.062 -22.031 -3.381 1 97.69 53 ILE B CA 1
ATOM 1586 C C . ILE B 1 53 ? -8.086 -22.344 -2.244 1 97.69 53 ILE B C 1
ATOM 1588 O O . ILE B 1 53 ? -7.504 -21.422 -1.658 1 97.69 53 ILE B O 1
ATOM 1592 N N . GLY B 1 54 ? -7.918 -23.609 -1.983 1 96.94 54 GLY B N 1
ATOM 1593 C CA . GLY B 1 54 ? -6.992 -24.016 -0.935 1 96.94 54 GLY B CA 1
ATOM 1594 C C . GLY B 1 54 ? -5.555 -23.609 -1.223 1 96.94 54 GLY B C 1
ATOM 1595 O O . GLY B 1 54 ? -4.855 -23.125 -0.336 1 96.94 54 GLY B O 1
ATOM 1596 N N . GLU B 1 55 ? -5.148 -23.844 -2.408 1 96.25 55 GLU B N 1
ATOM 1597 C CA . GLU B 1 55 ? -3.793 -23.484 -2.822 1 96.25 55 GLU B CA 1
ATOM 1598 C C . GLU B 1 55 ? -3.588 -21.969 -2.797 1 96.25 55 GLU B C 1
ATOM 1600 O O . GLU B 1 55 ? -2.533 -21.484 -2.375 1 96.25 55 GLU B O 1
ATOM 1605 N N . LEU B 1 56 ? -4.555 -21.219 -3.244 1 97 56 LEU B N 1
ATOM 1606 C CA . LEU B 1 56 ? -4.492 -19.75 -3.197 1 97 56 LEU B CA 1
ATOM 1607 C C . LEU B 1 56 ? -4.477 -19.25 -1.757 1 97 56 LEU B C 1
ATOM 1609 O O . LEU B 1 56 ? -3.766 -18.297 -1.434 1 97 56 LEU B O 1
ATOM 1613 N N . SER B 1 57 ? -5.23 -19.922 -0.936 1 96.31 57 SER B N 1
ATOM 1614 C CA . SER B 1 57 ? -5.266 -19.562 0.477 1 96.31 57 SER B CA 1
ATOM 1615 C C . SER B 1 57 ? -3.906 -19.766 1.136 1 96.31 57 SER B C 1
ATOM 1617 O O . SER B 1 57 ? -3.471 -18.938 1.943 1 96.31 57 SER B O 1
ATOM 1619 N N . ALA B 1 58 ? -3.24 -20.781 0.789 1 95.25 58 ALA B N 1
ATOM 1620 C CA . ALA B 1 58 ? -1.939 -21.125 1.359 1 95.25 58 ALA B CA 1
ATOM 1621 C C . ALA B 1 58 ? -0.91 -20.031 1.054 1 95.25 58 ALA B C 1
ATOM 1623 O O . ALA B 1 58 ? -0.007 -19.781 1.854 1 95.25 58 ALA B O 1
ATOM 1624 N N . ILE B 1 59 ? -1.114 -19.312 -0.009 1 93.94 59 ILE B N 1
ATOM 1625 C CA . ILE B 1 59 ? -0.138 -18.312 -0.439 1 93.94 59 ILE B CA 1
ATOM 1626 C C . ILE B 1 59 ? -0.566 -16.938 0.041 1 93.94 59 ILE B C 1
ATOM 1628 O O . ILE B 1 59 ? 0.261 -16.156 0.519 1 93.94 59 ILE B O 1
ATOM 1632 N N . THR B 1 60 ? -1.849 -16.625 -0.056 1 92.38 60 THR B N 1
ATOM 1633 C CA . THR B 1 60 ? -2.328 -15.266 0.192 1 92.38 60 THR B CA 1
ATOM 1634 C C . THR B 1 60 ? -2.613 -15.055 1.677 1 92.38 60 THR B C 1
ATOM 1636 O O . THR B 1 60 ? -2.693 -13.914 2.143 1 92.38 60 THR B O 1
ATOM 1639 N N . GLY B 1 61 ? -2.943 -16.125 2.391 1 91.38 61 GLY B N 1
ATOM 1640 C CA . GLY B 1 61 ? -3.396 -16.031 3.77 1 91.38 61 GLY B CA 1
ATOM 1641 C C . GLY B 1 61 ? -4.855 -15.633 3.891 1 91.38 61 GLY B C 1
ATOM 1642 O O . GLY B 1 61 ? -5.359 -15.438 5 1 91.38 61 GLY B O 1
ATOM 1643 N N . LEU B 1 62 ? -5.535 -15.516 2.789 1 92.25 62 LEU B N 1
ATOM 1644 C CA . LEU B 1 62 ? -6.949 -15.156 2.789 1 92.25 62 LEU B CA 1
ATOM 1645 C C . LEU B 1 62 ? -7.82 -16.375 3.061 1 92.25 62 LEU B C 1
ATOM 1647 O O . LEU B 1 62 ? -7.477 -17.5 2.656 1 92.25 62 LEU B O 1
ATOM 1651 N N . ASP B 1 63 ? -8.945 -16.109 3.662 1 94.81 63 ASP B N 1
ATOM 1652 C CA . ASP B 1 63 ? -9.836 -17.234 3.941 1 94.81 63 ASP B CA 1
ATOM 1653 C C . ASP B 1 63 ? -10.68 -17.594 2.717 1 94.81 63 ASP B C 1
ATOM 1655 O O . ASP B 1 63 ? -10.734 -16.812 1.755 1 94.81 63 ASP B O 1
ATOM 1659 N N . ALA B 1 64 ? -11.289 -18.703 2.822 1 96.69 64 ALA B N 1
ATOM 1660 C CA . ALA B 1 64 ? -12.016 -19.25 1.683 1 96.69 64 ALA B CA 1
ATOM 1661 C C . ALA B 1 64 ? -13.164 -18.344 1.274 1 96.69 64 ALA B C 1
ATOM 1663 O O . ALA B 1 64 ? -13.469 -18.203 0.086 1 96.69 64 ALA B O 1
ATOM 1664 N N . SER B 1 65 ? -13.789 -17.734 2.223 1 97.38 65 SER B N 1
ATOM 1665 C CA . SER B 1 65 ? -14.914 -16.859 1.907 1 97.38 65 SER B CA 1
ATOM 1666 C C . SER B 1 65 ? -14.469 -15.672 1.062 1 97.38 65 SER B C 1
ATOM 1668 O O . SER B 1 65 ? -15.117 -15.328 0.072 1 97.38 65 SER B O 1
ATOM 1670 N N . THR B 1 66 ? -13.367 -15.117 1.41 1 95.31 66 THR B N 1
ATOM 1671 C CA . THR B 1 66 ? -12.812 -13.984 0.674 1 95.31 66 THR B CA 1
ATOM 1672 C C . THR B 1 66 ? -12.375 -14.414 -0.723 1 95.31 66 THR B C 1
ATOM 1674 O O . THR B 1 66 ? -12.695 -13.742 -1.71 1 95.31 66 THR B O 1
ATOM 1677 N N . LEU B 1 67 ? -11.742 -15.461 -0.791 1 97.5 67 LEU B N 1
ATOM 1678 C CA . LEU B 1 67 ? -11.242 -15.938 -2.074 1 97.5 67 LEU B CA 1
ATOM 1679 C C . LEU B 1 67 ? -12.391 -16.344 -2.992 1 97.5 67 LEU B C 1
ATOM 1681 O O . LEU B 1 67 ? -12.336 -16.109 -4.203 1 97.5 67 LEU B O 1
ATOM 1685 N N . ASN B 1 68 ? -13.359 -16.969 -2.443 1 98 68 ASN B N 1
ATOM 1686 C CA . ASN B 1 68 ? -14.531 -17.312 -3.244 1 98 68 ASN B CA 1
ATOM 1687 C C . ASN B 1 68 ? -15.188 -16.078 -3.84 1 98 68 ASN B C 1
ATOM 1689 O O . ASN B 1 68 ? -15.547 -16.062 -5.02 1 98 68 ASN B O 1
ATOM 1693 N N . ARG B 1 69 ? -15.281 -15.102 -3.031 1 97.56 69 ARG B N 1
ATOM 1694 C CA . ARG B 1 69 ? -15.859 -13.859 -3.52 1 97.56 69 ARG B CA 1
ATOM 1695 C C . ARG B 1 69 ? -15.008 -13.25 -4.625 1 97.56 69 ARG B C 1
ATOM 1697 O O . ARG B 1 69 ? -15.523 -12.805 -5.652 1 97.56 69 ARG B O 1
ATOM 1704 N N . GLN B 1 70 ? -13.734 -13.211 -4.441 1 96.44 70 GLN B N 1
ATOM 1705 C CA . GLN B 1 70 ? -12.828 -12.602 -5.406 1 96.44 70 GLN B CA 1
ATOM 1706 C C . GLN B 1 70 ? -12.773 -13.414 -6.699 1 96.44 70 GLN B C 1
ATOM 1708 O O . GLN B 1 70 ? -12.773 -12.844 -7.793 1 96.44 70 GLN B O 1
ATOM 1713 N N . THR B 1 71 ? -12.727 -14.703 -6.59 1 97.88 71 THR B N 1
ATOM 1714 C CA . THR B 1 71 ? -12.672 -15.539 -7.781 1 97.88 71 THR B CA 1
ATOM 1715 C C . THR B 1 71 ? -14.008 -15.516 -8.516 1 97.88 71 THR B C 1
ATOM 1717 O O . THR B 1 71 ? -14.047 -15.555 -9.75 1 97.88 71 THR B O 1
ATOM 1720 N N . LYS B 1 72 ? -15.07 -15.469 -7.758 1 97.94 72 LYS B N 1
ATOM 1721 C CA . LYS B 1 72 ? -16.391 -15.352 -8.383 1 97.94 72 LYS B CA 1
ATOM 1722 C C . LYS B 1 72 ? -16.484 -14.078 -9.227 1 97.94 72 LYS B C 1
ATOM 1724 O O . LYS B 1 72 ? -17.031 -14.102 -10.328 1 97.94 72 LYS B O 1
ATOM 1729 N N . ALA B 1 73 ? -15.984 -13 -8.711 1 96.94 73 ALA B N 1
ATOM 1730 C CA . ALA B 1 73 ? -15.977 -11.742 -9.453 1 96.94 73 ALA B CA 1
ATOM 1731 C C . ALA B 1 73 ? -15.195 -11.875 -10.75 1 96.94 73 ALA B C 1
ATOM 1733 O O . ALA B 1 73 ? -15.625 -11.391 -11.797 1 96.94 73 ALA B O 1
ATOM 1734 N N . LEU B 1 74 ? -14.078 -12.57 -10.773 1 97.75 74 LEU B N 1
ATOM 1735 C CA . LEU B 1 74 ? -13.242 -12.773 -11.953 1 97.75 74 LEU B CA 1
ATOM 1736 C C . LEU B 1 74 ? -13.914 -13.711 -12.938 1 97.75 74 LEU B C 1
ATOM 1738 O O . LEU B 1 74 ? -13.805 -13.531 -14.156 1 97.75 74 LEU B O 1
ATOM 1742 N N . LEU B 1 75 ? -14.586 -14.703 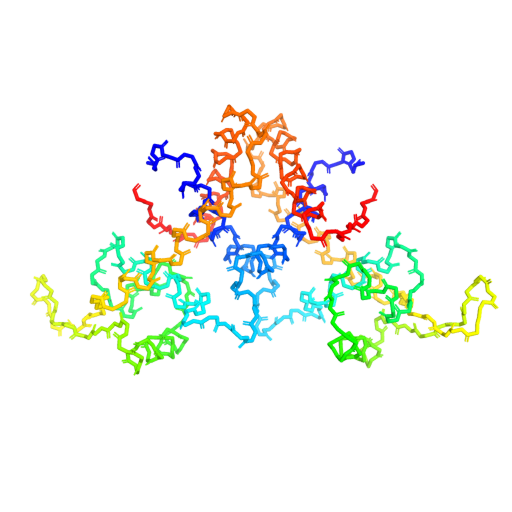-12.367 1 98.25 75 LEU B N 1
ATOM 1743 C CA . LEU B 1 75 ? -15.336 -15.633 -13.203 1 98.25 75 LEU B CA 1
ATOM 1744 C C . LEU B 1 75 ? -16.453 -14.914 -13.953 1 98.25 75 LEU B C 1
ATOM 1746 O O . LEU B 1 75 ? -16.609 -15.086 -15.164 1 98.25 75 LEU B O 1
ATOM 1750 N N . THR B 1 76 ? -17.172 -14.102 -13.211 1 97.56 76 THR B N 1
ATOM 1751 C CA . THR B 1 76 ? -18.312 -13.375 -13.758 1 97.56 76 THR B CA 1
ATOM 1752 C C . THR B 1 76 ? -17.859 -12.438 -14.875 1 97.56 76 THR B C 1
ATOM 1754 O O . THR B 1 76 ? -18.547 -12.297 -15.891 1 97.56 76 THR B O 1
ATOM 1757 N N . LYS B 1 77 ? -16.641 -11.922 -14.789 1 96.81 77 LYS B N 1
ATOM 1758 C CA . LYS B 1 77 ? -16.109 -10.969 -15.766 1 96.81 77 LYS B CA 1
ATOM 1759 C C . LYS B 1 77 ? -15.375 -11.688 -16.891 1 96.81 77 LYS B C 1
ATOM 1761 O O . LYS B 1 77 ? -14.93 -11.055 -17.844 1 96.81 77 LYS B O 1
ATOM 1766 N N . GLY B 1 78 ? -15.188 -12.977 -16.766 1 97.88 78 GLY B N 1
ATOM 1767 C CA . GLY B 1 78 ? -14.547 -13.773 -17.797 1 97.88 78 GLY B CA 1
ATOM 1768 C C . GLY B 1 78 ? -13.031 -13.695 -17.766 1 97.88 78 GLY B C 1
ATOM 1769 O O . GLY B 1 78 ? -12.367 -13.984 -18.75 1 97.88 78 GLY B O 1
ATOM 1770 N N . PHE B 1 79 ? -12.445 -13.281 -16.656 1 98.19 79 PHE B N 1
ATOM 1771 C CA . PHE B 1 79 ? -11.008 -13.102 -16.547 1 98.19 79 PHE B CA 1
ATOM 1772 C C . PHE B 1 79 ? -10.328 -14.406 -16.141 1 98.19 79 PHE B C 1
ATOM 1774 O O . PHE B 1 79 ? -9.125 -14.578 -16.344 1 98.19 79 PHE B O 1
ATOM 1781 N N . VAL B 1 80 ? -11.109 -15.289 -15.516 1 98.62 80 VAL B N 1
ATOM 1782 C CA . VAL B 1 80 ? -10.641 -16.625 -15.172 1 98.62 80 VAL B CA 1
ATOM 1783 C C . VAL B 1 80 ? -11.695 -17.656 -15.562 1 98.62 80 VAL B C 1
ATO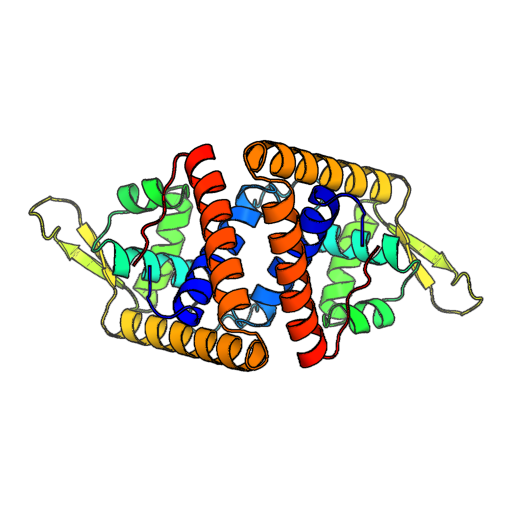M 1785 O O . VAL B 1 80 ? -12.852 -17.312 -15.82 1 98.62 80 VAL B O 1
ATOM 1788 N N . GLU B 1 81 ? -11.305 -18.875 -15.594 1 98.69 81 GLU B N 1
ATOM 1789 C CA . GLU B 1 81 ? -12.172 -20.016 -15.805 1 98.69 81 GLU B CA 1
ATOM 1790 C C . GLU B 1 81 ? -11.773 -21.188 -14.898 1 98.69 81 GLU B C 1
ATOM 1792 O O . GLU B 1 81 ? -10.688 -21.188 -14.328 1 98.69 81 GLU B O 1
ATOM 1797 N N . ARG B 1 82 ? -12.727 -22.125 -14.766 1 98 82 ARG B N 1
ATOM 1798 C CA . ARG B 1 82 ? -12.414 -23.359 -14.07 1 98 82 ARG B CA 1
ATOM 1799 C C . ARG B 1 82 ? -12.039 -24.469 -15.055 1 98 82 ARG B C 1
ATOM 1801 O O . ARG B 1 82 ? -12.727 -24.672 -16.047 1 98 82 ARG B O 1
ATOM 1808 N N . ILE B 1 83 ? -11.016 -25.062 -14.711 1 98.06 83 ILE B N 1
ATOM 1809 C CA . ILE B 1 83 ? -10.555 -26.141 -15.578 1 98.06 83 ILE B CA 1
ATOM 1810 C C . ILE B 1 83 ? -10.289 -27.391 -14.742 1 98.06 83 ILE B C 1
ATOM 1812 O O . ILE B 1 83 ? -10.086 -27.297 -13.531 1 98.06 83 ILE B O 1
ATOM 1816 N N . PRO B 1 84 ? -10.305 -28.562 -15.445 1 96.62 84 PRO B N 1
ATOM 1817 C CA . PRO B 1 84 ? -9.828 -29.75 -14.734 1 96.62 84 PRO B CA 1
ATOM 1818 C C . PRO B 1 84 ? -8.375 -29.625 -14.289 1 96.62 84 PRO B C 1
ATOM 1820 O O . PRO B 1 84 ? -7.59 -28.906 -14.914 1 96.62 84 PRO B O 1
ATOM 1823 N N . ASP B 1 85 ? -8.086 -30.281 -13.234 1 94.38 85 ASP B N 1
ATOM 1824 C CA . ASP B 1 85 ? -6.699 -30.312 -12.773 1 94.38 85 ASP B CA 1
ATOM 1825 C C . ASP B 1 85 ? -5.781 -30.891 -13.859 1 94.38 85 ASP B C 1
ATOM 1827 O O . ASP B 1 85 ? -5.918 -32.031 -14.25 1 94.38 85 ASP B O 1
ATOM 1831 N N . PRO B 1 86 ? -4.91 -30.062 -14.281 1 92.94 86 PRO B N 1
ATOM 1832 C CA . PRO B 1 86 ? -4.02 -30.562 -15.328 1 92.94 86 PRO B CA 1
ATOM 1833 C C . PRO B 1 86 ? -3.143 -31.734 -14.859 1 92.94 86 PRO B C 1
ATOM 1835 O O . PRO B 1 86 ? -2.625 -32.5 -15.68 1 92.94 86 PRO B O 1
ATOM 1838 N N . ASP B 1 87 ? -3.039 -31.828 -13.617 1 91.12 87 ASP B N 1
ATOM 1839 C CA . ASP B 1 87 ? -2.205 -32.875 -13.055 1 91.12 87 ASP B CA 1
ATOM 1840 C C . ASP B 1 87 ? -3.041 -34.125 -12.703 1 91.12 87 ASP B C 1
ATOM 1842 O O . ASP B 1 87 ? -2.561 -35.031 -12.023 1 91.12 87 ASP B O 1
ATOM 1846 N N . GLY B 1 88 ? -4.309 -34.156 -13.109 1 90.75 88 GLY B N 1
ATOM 1847 C CA . GLY B 1 88 ? -5.137 -35.344 -13.016 1 90.75 88 GLY B CA 1
ATOM 1848 C C . GLY B 1 88 ? -5.945 -35.406 -11.734 1 90.75 88 GLY B C 1
ATOM 1849 O O . GLY B 1 88 ? -6.66 -36.375 -11.5 1 90.75 88 GLY B O 1
ATOM 1850 N N . GLY B 1 89 ? -5.828 -34.438 -10.961 1 89.25 89 GLY B N 1
ATOM 1851 C CA . GLY B 1 89 ? -6.656 -34.438 -9.758 1 89.25 89 GLY B CA 1
ATOM 1852 C C . GLY B 1 89 ? -8.117 -34.125 -10.047 1 89.25 89 GLY B C 1
ATOM 1853 O O . GLY B 1 89 ? -8.477 -33.781 -11.172 1 89.25 89 GLY B O 1
ATOM 1854 N N . ILE B 1 90 ? -8.945 -34.344 -9.039 1 91.69 90 ILE B N 1
ATOM 1855 C CA . ILE B 1 90 ? -10.391 -34.25 -9.203 1 91.69 90 ILE B CA 1
ATOM 1856 C C . ILE B 1 90 ? -10.828 -32.781 -9.016 1 91.69 90 ILE B C 1
ATOM 1858 O O . ILE B 1 90 ? -11.891 -32.375 -9.492 1 91.69 90 ILE B O 1
ATOM 1862 N N . ALA B 1 91 ? -9.969 -32.062 -8.422 1 92.06 91 ALA B N 1
ATOM 1863 C CA . ALA B 1 91 ? -10.367 -30.688 -8.109 1 92.06 91 ALA B CA 1
ATOM 1864 C C . ALA B 1 91 ? -10.359 -29.812 -9.367 1 92.06 91 ALA B C 1
ATOM 1866 O O . ALA B 1 91 ? -9.477 -29.953 -10.219 1 92.06 91 ALA B O 1
ATOM 1867 N N . ARG B 1 92 ? -11.312 -28.984 -9.477 1 95.12 92 ARG B N 1
ATOM 1868 C CA . ARG B 1 92 ? -11.273 -27.938 -10.5 1 95.12 92 ARG B CA 1
ATOM 1869 C C . ARG B 1 92 ? -10.414 -26.766 -10.047 1 95.12 92 ARG B C 1
ATOM 1871 O O . ARG B 1 92 ? -10.453 -26.375 -8.875 1 95.12 92 ARG B O 1
ATOM 1878 N N . LYS B 1 93 ? -9.672 -26.219 -10.969 1 98.12 93 LYS B N 1
ATOM 1879 C CA . LYS B 1 93 ? -8.727 -25.156 -10.641 1 98.12 93 LYS B CA 1
ATOM 1880 C C . LYS B 1 93 ? -9 -23.906 -11.453 1 98.12 93 LYS B C 1
ATOM 1882 O O . LYS B 1 93 ? -9.539 -23.984 -12.562 1 98.12 93 LYS B O 1
ATOM 1887 N N . PHE B 1 94 ? -8.648 -22.781 -10.875 1 98.5 94 PHE B N 1
ATOM 1888 C CA . PHE B 1 94 ? -8.781 -21.516 -11.578 1 98.5 94 PHE B CA 1
ATOM 1889 C C . PHE B 1 94 ? -7.598 -21.297 -12.516 1 98.5 94 PHE B C 1
ATOM 1891 O O . PHE B 1 94 ? -6.453 -21.594 -12.164 1 98.5 94 PHE B O 1
ATOM 1898 N N . HIS B 1 95 ? -7.895 -20.812 -13.68 1 98.44 95 HIS B N 1
ATOM 1899 C CA . HIS B 1 95 ? -6.906 -20.469 -14.695 1 98.44 95 HIS B CA 1
ATOM 1900 C C . HIS B 1 95 ? -7.27 -19.172 -15.414 1 98.44 95 HIS B C 1
ATOM 1902 O O . HIS B 1 95 ? -8.438 -18.938 -15.727 1 98.44 95 HIS B O 1
ATOM 1908 N N . PRO B 1 96 ? -6.281 -18.328 -15.586 1 98.5 96 PRO B N 1
ATOM 1909 C CA . PRO B 1 96 ? -6.609 -17.109 -16.328 1 98.5 96 PRO B CA 1
ATOM 1910 C C . PRO B 1 96 ? -7.039 -17.406 -17.766 1 98.5 96 PRO B C 1
ATOM 1912 O O . PRO B 1 96 ? -6.473 -18.297 -18.422 1 98.5 96 PRO B O 1
ATOM 1915 N N . THR B 1 97 ? -8.07 -16.688 -18.203 1 98.5 97 THR B N 1
ATOM 1916 C CA . THR B 1 97 ? -8.414 -16.703 -19.625 1 98.5 97 THR B CA 1
ATOM 1917 C C . THR B 1 97 ? -7.473 -15.812 -20.422 1 98.5 97 THR B C 1
ATOM 1919 O O . THR B 1 97 ? -6.656 -15.086 -19.859 1 98.5 97 THR B O 1
ATOM 1922 N N . ASP B 1 98 ? -7.602 -15.891 -21.797 1 98.25 98 ASP B N 1
ATOM 1923 C CA . ASP B 1 98 ? -6.84 -14.977 -22.641 1 98.25 98 ASP B CA 1
ATOM 1924 C C . ASP B 1 98 ? -7.176 -13.523 -22.328 1 98.25 98 ASP B C 1
ATOM 1926 O O . ASP B 1 98 ? -6.289 -12.672 -22.266 1 98.25 98 ASP B O 1
ATOM 1930 N N . LEU B 1 99 ? -8.43 -13.305 -22.078 1 97.69 99 LEU B N 1
ATOM 1931 C CA . LEU B 1 99 ? -8.875 -11.969 -21.719 1 97.69 99 LEU B CA 1
ATOM 1932 C C . LEU B 1 99 ? -8.258 -11.523 -20.406 1 97.69 99 LEU B C 1
ATOM 1934 O O . LEU B 1 99 ? -7.785 -10.391 -20.281 1 97.69 99 LEU B O 1
ATOM 1938 N N . GLY B 1 100 ? -8.227 -12.438 -19.406 1 97.75 100 GLY B N 1
ATOM 1939 C CA . GLY B 1 100 ? -7.609 -12.141 -18.125 1 97.75 100 GLY B CA 1
ATOM 1940 C C . GLY B 1 100 ? -6.129 -11.836 -18.234 1 97.75 100 GLY B C 1
ATOM 1941 O O . GLY B 1 100 ? -5.641 -10.883 -17.625 1 97.75 100 GLY B O 1
ATOM 1942 N N . ASN B 1 101 ? -5.488 -12.602 -19.031 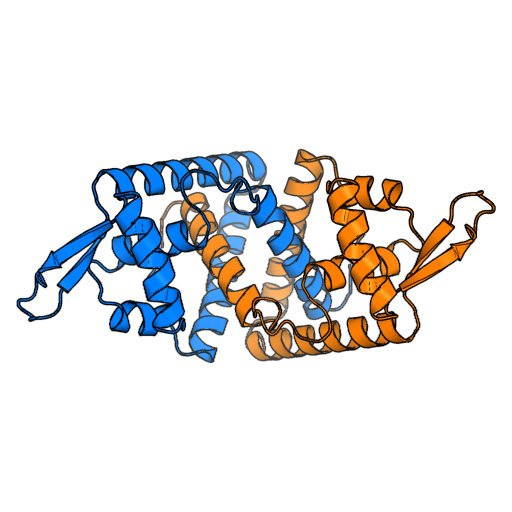1 97.62 101 ASN B N 1
ATOM 1943 C CA . ASN B 1 101 ? -4.059 -12.391 -19.25 1 97.62 101 ASN B CA 1
ATOM 1944 C C . ASN B 1 101 ? -3.779 -11.07 -19.953 1 97.62 101 ASN B C 1
ATOM 1946 O O . ASN B 1 101 ? -2.85 -10.352 -19.578 1 97.62 101 ASN B O 1
ATOM 1950 N N . GLU B 1 102 ? -4.531 -10.828 -20.938 1 96.94 102 GLU B N 1
ATOM 1951 C CA . GLU B 1 102 ? -4.359 -9.594 -21.688 1 96.94 102 GLU B CA 1
ATOM 1952 C C . GLU B 1 102 ? -4.555 -8.375 -20.797 1 96.94 102 GLU B C 1
ATOM 1954 O O . GLU B 1 102 ? -3.752 -7.434 -20.828 1 96.94 102 GLU B O 1
ATOM 1959 N N . LEU B 1 103 ? -5.566 -8.422 -20 1 94.94 103 LEU B N 1
ATOM 1960 C CA . LEU B 1 103 ? -5.863 -7.305 -19.109 1 94.94 103 LEU B CA 1
ATOM 1961 C C . LEU B 1 103 ? -4.758 -7.125 -18.078 1 94.94 103 LEU B C 1
ATOM 1963 O O . LEU B 1 103 ? -4.316 -6.004 -17.828 1 94.94 103 LEU B O 1
ATOM 1967 N N . LEU B 1 104 ? -4.336 -8.203 -17.516 1 95.31 104 LEU B N 1
ATOM 1968 C CA . LEU B 1 104 ? -3.262 -8.148 -16.531 1 95.31 104 LEU B CA 1
ATOM 1969 C C . LEU B 1 104 ? -1.99 -7.574 -17.156 1 95.31 104 LEU B C 1
ATOM 1971 O O . LEU B 1 104 ? -1.346 -6.707 -16.562 1 95.31 104 LEU B O 1
ATOM 1975 N N . ASN B 1 105 ? -1.679 -8.039 -18.312 1 95.31 105 ASN B N 1
ATOM 1976 C CA . ASN B 1 105 ? -0.468 -7.582 -18.984 1 95.31 105 ASN B CA 1
ATOM 1977 C C . ASN B 1 105 ? -0.551 -6.098 -19.344 1 95.31 105 ASN B C 1
ATOM 1979 O O . ASN B 1 105 ? 0.44 -5.375 -19.234 1 95.31 105 ASN B O 1
ATOM 1983 N N . GLU B 1 106 ? -1.674 -5.703 -19.75 1 94 106 GLU B N 1
ATOM 1984 C CA . GLU B 1 106 ? -1.888 -4.293 -20.062 1 94 106 GLU B CA 1
ATOM 1985 C C . GLU B 1 106 ? -1.701 -3.424 -18.812 1 94 106 GLU B C 1
ATOM 1987 O O . GLU B 1 106 ? -1.031 -2.391 -18.875 1 94 106 GLU B O 1
ATOM 1992 N N . GLU B 1 107 ? -2.279 -3.832 -17.734 1 91.44 107 GLU B N 1
ATOM 1993 C CA . GLU B 1 107 ? -2.168 -3.072 -16.5 1 91.44 107 GLU B CA 1
ATOM 1994 C C . GLU B 1 107 ? -0.727 -3.045 -16 1 91.44 107 GLU B C 1
ATOM 1996 O O . GLU B 1 107 ? -0.248 -2.014 -15.523 1 91.44 107 GLU B O 1
ATOM 2001 N N . ARG B 1 108 ? -0.101 -4.145 -16.109 1 92.38 108 ARG B N 1
ATOM 2002 C CA . ARG B 1 108 ? 1.296 -4.254 -15.703 1 92.38 108 ARG B CA 1
ATOM 2003 C C . ARG B 1 108 ? 2.182 -3.334 -16.547 1 92.38 108 ARG B C 1
ATOM 2005 O O . ARG B 1 108 ? 3.029 -2.621 -16 1 92.38 108 ARG B O 1
ATOM 2012 N N . THR B 1 109 ? 1.962 -3.393 -17.797 1 94.12 109 THR B N 1
ATOM 2013 C CA . THR B 1 109 ? 2.736 -2.559 -18.719 1 94.12 109 THR B CA 1
ATOM 2014 C C . THR B 1 109 ? 2.502 -1.079 -18.422 1 94.12 109 THR B C 1
ATOM 2016 O O . THR B 1 109 ? 3.451 -0.292 -18.375 1 94.12 109 THR B O 1
ATOM 2019 N N . SER B 1 110 ? 1.278 -0.742 -18.203 1 92.38 110 SER B N 1
ATOM 2020 C CA . SER B 1 110 ? 0.941 0.639 -17.875 1 92.38 110 SER B CA 1
ATOM 2021 C C . SER B 1 110 ? 1.633 1.086 -16.594 1 92.38 110 SER B C 1
ATOM 2023 O O . SER B 1 110 ? 2.186 2.186 -16.531 1 92.38 110 SER B O 1
ATOM 2025 N N . SER B 1 111 ? 1.646 0.262 -15.594 1 91.38 111 SER B N 1
ATOM 2026 C CA . SER B 1 111 ? 2.291 0.557 -14.32 1 91.38 111 SER B CA 1
ATOM 2027 C C . SER B 1 111 ? 3.799 0.708 -14.492 1 91.38 111 SER B C 1
ATOM 2029 O O . SER B 1 111 ? 4.402 1.63 -13.93 1 91.38 111 SER B O 1
ATOM 2031 N N . GLN B 1 112 ? 4.355 -0.14 -15.266 1 94.19 112 GLN B N 1
ATOM 2032 C CA . GLN B 1 112 ? 5.797 -0.101 -15.508 1 94.19 112 GLN B CA 1
ATOM 2033 C C . GLN B 1 112 ? 6.195 1.178 -16.234 1 94.19 112 GLN B C 1
ATOM 2035 O O . GLN B 1 112 ? 7.227 1.779 -15.93 1 94.19 112 GLN B O 1
ATOM 2040 N N . GLU B 1 113 ? 5.391 1.557 -17.156 1 94.44 113 GLU B N 1
ATOM 2041 C CA . GLU B 1 113 ? 5.66 2.791 -17.891 1 94.44 113 GLU B CA 1
ATOM 2042 C C . GLU B 1 113 ? 5.609 4.004 -16.969 1 94.44 113 GLU B C 1
ATOM 2044 O O . GLU B 1 113 ? 6.426 4.922 -17.094 1 94.44 113 GLU B O 1
ATOM 2049 N N . LYS B 1 114 ? 4.699 3.998 -16.062 1 91.94 114 LYS B N 1
ATOM 2050 C CA . LYS B 1 114 ? 4.586 5.09 -15.109 1 91.94 114 LYS B CA 1
ATOM 2051 C C . LYS B 1 114 ? 5.809 5.152 -14.195 1 91.94 114 LYS B C 1
ATOM 2053 O O . LYS B 1 114 ? 6.348 6.23 -13.945 1 91.94 114 LYS B O 1
ATOM 2058 N N . TYR B 1 115 ? 6.266 3.973 -13.742 1 93.62 115 TYR B N 1
ATOM 2059 C CA . TYR B 1 115 ? 7.469 3.928 -12.922 1 93.62 115 TYR B CA 1
ATOM 2060 C C . TYR B 1 115 ? 8.688 4.383 -13.719 1 93.62 115 TYR B C 1
ATOM 2062 O O . TYR B 1 115 ? 9.539 5.113 -13.203 1 93.62 115 TYR B O 1
ATOM 2070 N N . ALA B 1 116 ? 8.727 3.928 -14.945 1 94.88 116 ALA B N 1
ATOM 2071 C CA . ALA B 1 116 ? 9.859 4.301 -15.789 1 94.88 116 ALA B CA 1
ATOM 2072 C C . ALA B 1 116 ? 9.938 5.816 -15.969 1 94.88 116 ALA B C 1
ATOM 2074 O O . ALA B 1 116 ? 11.023 6.398 -15.898 1 94.88 116 ALA B O 1
ATOM 2075 N N . GLU B 1 117 ? 8.773 6.402 -16.141 1 93.81 117 GLU B N 1
ATOM 2076 C CA . GLU B 1 117 ? 8.719 7.852 -16.281 1 93.81 117 GLU B CA 1
ATOM 2077 C C . GLU B 1 117 ? 9.094 8.555 -14.984 1 93.81 117 GLU B C 1
ATOM 2079 O O . GLU B 1 117 ? 9.883 9.5 -14.992 1 93.81 117 GLU B O 1
ATOM 2084 N N . LEU B 1 118 ? 8.586 8.094 -13.938 1 92.31 118 LEU B N 1
ATOM 2085 C CA . LEU B 1 118 ? 8.781 8.695 -12.625 1 92.31 118 LEU B CA 1
ATOM 2086 C C . LEU B 1 118 ? 10.25 8.656 -12.219 1 92.31 118 LEU B C 1
ATOM 2088 O O . LEU B 1 118 ? 10.758 9.586 -11.594 1 92.31 118 LEU B O 1
ATOM 2092 N N . LEU B 1 119 ? 10.914 7.598 -12.641 1 95 119 LEU B N 1
ATOM 2093 C CA . LEU B 1 119 ? 12.266 7.34 -12.141 1 95 119 LEU B CA 1
ATOM 2094 C C . LEU B 1 119 ? 13.305 7.57 -13.227 1 95 119 LEU B C 1
ATOM 2096 O O . LEU B 1 119 ? 14.422 7.062 -13.141 1 95 119 LEU B O 1
ATOM 2100 N N . SER B 1 120 ? 12.93 8.281 -14.227 1 95.12 120 SER B N 1
ATOM 2101 C CA . SER B 1 120 ? 13.766 8.461 -15.414 1 95.12 120 SER B CA 1
ATOM 2102 C C . SER B 1 120 ? 15.102 9.109 -15.055 1 95.12 120 SER B C 1
ATOM 2104 O O . SER B 1 120 ? 16.094 8.922 -15.758 1 95.12 120 SER B O 1
ATOM 2106 N N . ASP B 1 121 ? 15.203 9.844 -13.945 1 95.12 121 ASP B N 1
ATOM 2107 C CA . ASP B 1 121 ? 16.422 10.555 -13.578 1 95.12 121 ASP B CA 1
ATOM 2108 C C . ASP B 1 121 ? 17.203 9.797 -12.5 1 95.12 121 ASP B C 1
ATOM 2110 O O . ASP B 1 121 ? 18.234 10.273 -12.023 1 95.12 121 ASP B O 1
ATOM 2114 N N . TRP B 1 122 ? 16.688 8.617 -12.086 1 96.75 122 TRP B N 1
ATOM 2115 C CA . TRP B 1 122 ? 17.422 7.801 -11.125 1 96.75 122 TRP B CA 1
ATOM 2116 C C . TRP B 1 122 ? 18.609 7.113 -11.773 1 96.75 122 TRP B C 1
ATOM 2118 O O . TRP B 1 122 ? 18.484 6.539 -12.859 1 96.75 122 TRP B O 1
ATOM 2128 N N . PRO B 1 123 ? 19.844 7.125 -11.117 1 97 123 PRO B N 1
ATOM 2129 C CA . PRO B 1 123 ? 20.859 6.16 -11.547 1 97 123 PRO B CA 1
ATOM 2130 C C . PRO B 1 123 ? 20.375 4.715 -11.477 1 97 123 PRO B C 1
ATOM 2132 O O . PRO B 1 123 ? 19.672 4.344 -10.523 1 97 123 PRO B O 1
ATOM 2135 N N . GLU B 1 124 ? 20.719 3.955 -12.484 1 95.44 124 GLU B N 1
ATOM 2136 C CA . GLU B 1 124 ? 20.281 2.561 -12.516 1 95.44 124 GLU B CA 1
ATOM 2137 C C . GLU B 1 124 ? 20.703 1.819 -11.25 1 95.44 124 GLU B C 1
ATOM 2139 O O . GLU B 1 124 ? 19.969 0.969 -10.75 1 95.44 124 GLU B O 1
ATOM 2144 N N . GLU B 1 125 ? 21.859 2.191 -10.758 1 96.62 125 GLU B N 1
ATOM 2145 C CA . GLU B 1 125 ? 22.359 1.539 -9.555 1 96.62 125 GLU B CA 1
ATOM 2146 C C . GLU B 1 125 ? 21.469 1.817 -8.352 1 96.62 125 GLU B C 1
ATOM 2148 O O . GLU B 1 125 ? 21.25 0.937 -7.52 1 96.62 125 GLU B O 1
ATOM 2153 N N . ASP B 1 126 ? 20.938 3.004 -8.219 1 97.5 126 ASP B N 1
ATOM 2154 C CA . ASP B 1 126 ? 20.016 3.342 -7.137 1 97.5 126 ASP B CA 1
ATOM 2155 C C . ASP B 1 126 ? 18.734 2.529 -7.238 1 97.5 126 ASP B C 1
ATOM 2157 O O . ASP B 1 126 ? 18.234 2.018 -6.234 1 97.5 126 ASP B O 1
ATOM 2161 N N . LEU B 1 127 ? 18.281 2.406 -8.492 1 97.31 127 LEU B N 1
ATOM 2162 C CA . LEU B 1 127 ? 17.062 1.65 -8.711 1 97.31 127 LEU B CA 1
ATOM 2163 C C . LEU B 1 127 ? 17.25 0.179 -8.367 1 97.31 127 LEU B C 1
ATOM 2165 O O . LEU B 1 127 ? 16.422 -0.416 -7.672 1 97.31 127 LEU B O 1
ATOM 2169 N N . ARG B 1 128 ? 18.328 -0.392 -8.75 1 97.56 128 ARG B N 1
ATOM 2170 C CA . ARG B 1 128 ? 18.609 -1.795 -8.469 1 97.56 128 ARG B CA 1
ATOM 2171 C C . ARG B 1 128 ? 18.781 -2.029 -6.973 1 97.56 128 ARG B C 1
ATOM 2173 O O . ARG B 1 128 ? 18.297 -3.025 -6.434 1 97.56 128 ARG B O 1
ATOM 2180 N N . THR B 1 129 ? 19.453 -1.098 -6.348 1 97.94 129 THR B N 1
ATOM 2181 C CA . THR B 1 129 ? 19.625 -1.187 -4.898 1 97.94 129 THR B CA 1
ATOM 2182 C C . THR B 1 129 ? 18.266 -1.105 -4.195 1 97.94 129 THR B C 1
ATOM 2184 O O . THR B 1 129 ? 17.984 -1.889 -3.287 1 97.94 129 THR B O 1
ATOM 2187 N N . PHE B 1 130 ? 17.453 -0.18 -4.648 1 98.12 130 PHE B N 1
ATOM 2188 C CA . PHE B 1 130 ? 16.125 0 -4.051 1 98.12 130 PHE B CA 1
ATOM 2189 C C . PHE B 1 130 ? 15.297 -1.269 -4.184 1 98.12 130 PHE B C 1
ATOM 2191 O O . PHE B 1 130 ? 14.727 -1.748 -3.205 1 98.12 130 PHE B O 1
ATOM 2198 N N . VAL B 1 131 ? 15.258 -1.849 -5.359 1 97.56 131 VAL B N 1
ATOM 2199 C CA . VAL B 1 131 ? 14.445 -3.031 -5.633 1 97.56 131 VAL B CA 1
ATOM 2200 C C . VAL B 1 131 ? 14.969 -4.215 -4.824 1 97.56 131 VAL B C 1
ATOM 2202 O O . VAL B 1 131 ? 14.18 -4.988 -4.27 1 97.56 131 VAL B O 1
ATOM 2205 N N . LYS B 1 132 ? 16.281 -4.309 -4.746 1 97.5 132 LYS B N 1
ATOM 2206 C CA . LYS B 1 132 ? 16.891 -5.379 -3.967 1 97.5 132 LYS B CA 1
ATOM 2207 C C . LYS B 1 132 ? 16.484 -5.293 -2.498 1 97.5 132 LYS B C 1
ATOM 2209 O O . LYS B 1 132 ? 16.141 -6.305 -1.886 1 97.5 132 LYS B O 1
ATOM 2214 N N . LEU B 1 133 ? 16.531 -4.152 -1.929 1 97.75 133 LEU B N 1
ATOM 2215 C CA . LEU B 1 133 ? 16.188 -3.955 -0.522 1 97.75 133 LEU B CA 1
ATOM 2216 C C . LEU B 1 133 ? 14.695 -4.109 -0.292 1 97.75 133 LEU B C 1
ATOM 2218 O O . LEU B 1 133 ? 14.273 -4.613 0.751 1 97.75 133 LEU B O 1
ATOM 2222 N N . LEU B 1 134 ? 13.883 -3.664 -1.252 1 96.88 134 LEU B N 1
ATOM 2223 C CA . LEU B 1 134 ? 12.445 -3.859 -1.172 1 96.88 134 LEU B CA 1
ATOM 2224 C C . LEU B 1 134 ? 12.094 -5.344 -1.185 1 96.88 134 LEU B C 1
ATOM 2226 O O . LEU B 1 134 ? 11.25 -5.793 -0.407 1 96.88 134 LEU B O 1
ATOM 2230 N N . GLU B 1 135 ? 12.727 -6.082 -2.035 1 96.69 135 GLU B N 1
ATOM 2231 C CA . GLU B 1 135 ? 12.547 -7.531 -2.066 1 96.69 135 GLU B CA 1
ATOM 2232 C C . GLU B 1 135 ? 12.953 -8.164 -0.739 1 96.69 135 GLU B C 1
ATOM 2234 O O . GLU B 1 135 ? 12.25 -9.047 -0.227 1 96.69 135 GLU B O 1
ATOM 2239 N N . LYS B 1 136 ? 14.086 -7.711 -0.256 1 96.62 136 LYS B N 1
ATOM 2240 C CA . LYS B 1 136 ? 14.555 -8.219 1.03 1 96.62 136 LYS B CA 1
ATOM 2241 C C . LYS B 1 136 ? 13.523 -7.969 2.127 1 96.62 136 LYS B C 1
ATOM 2243 O O . LYS B 1 136 ? 13.273 -8.844 2.961 1 96.62 136 LYS B O 1
ATOM 2248 N N . LEU B 1 137 ? 12.953 -6.816 2.17 1 95.88 137 LEU B N 1
ATOM 2249 C CA . LEU B 1 137 ? 11.914 -6.48 3.137 1 95.88 137 LEU B CA 1
ATOM 2250 C C . LEU B 1 137 ? 10.703 -7.387 2.963 1 95.88 137 LEU B C 1
ATOM 2252 O O . LEU B 1 137 ? 10.188 -7.934 3.939 1 95.88 137 LEU B O 1
ATOM 2256 N N . ASN B 1 138 ? 10.25 -7.527 1.723 1 95.25 138 ASN B N 1
ATOM 2257 C CA . ASN B 1 138 ? 9.102 -8.391 1.445 1 95.25 138 ASN B CA 1
ATOM 2258 C C . ASN B 1 138 ? 9.359 -9.82 1.903 1 95.25 138 ASN B C 1
ATOM 2260 O O . ASN B 1 138 ? 8.484 -10.453 2.506 1 95.25 138 ASN B O 1
ATOM 2264 N N . LYS B 1 139 ? 10.523 -10.312 1.658 1 94.62 139 LYS B N 1
ATOM 2265 C CA . LYS B 1 139 ? 10.867 -11.68 2.039 1 94.62 139 LYS B CA 1
ATOM 2266 C C . LYS B 1 139 ? 10.914 -11.836 3.557 1 94.62 139 LYS B C 1
ATOM 2268 O O . LYS B 1 139 ? 10.57 -12.898 4.086 1 94.62 139 LYS B O 1
ATOM 2273 N N . ALA B 1 140 ? 11.359 -10.797 4.242 1 93.44 140 ALA B N 1
ATOM 2274 C CA . ALA B 1 140 ? 11.344 -10.836 5.703 1 93.44 140 ALA B CA 1
ATOM 2275 C C . ALA B 1 140 ? 9.922 -11 6.23 1 93.44 140 ALA B C 1
ATOM 2277 O O . ALA B 1 140 ? 9.68 -11.773 7.156 1 93.44 140 ALA B O 1
ATOM 2278 N N . VAL B 1 141 ? 8.984 -10.266 5.652 1 92.94 141 VAL B N 1
ATOM 2279 C CA . VAL B 1 141 ? 7.578 -10.383 6.043 1 92.94 141 VAL B CA 1
ATOM 2280 C C . VAL B 1 141 ? 7.066 -11.781 5.723 1 92.94 141 VAL B C 1
ATOM 2282 O O . VAL B 1 141 ? 6.41 -12.414 6.555 1 92.94 141 VAL B O 1
ATOM 2285 N N . GLU B 1 142 ? 7.363 -12.281 4.543 1 92.94 142 GLU B N 1
ATOM 2286 C CA . GLU B 1 142 ? 6.91 -13.594 4.102 1 92.94 142 GLU B CA 1
ATOM 2287 C C . GLU B 1 142 ? 7.426 -14.695 5.023 1 92.94 142 GLU B C 1
ATOM 2289 O O . GLU B 1 142 ? 6.691 -15.625 5.359 1 92.94 142 GLU B O 1
ATOM 2294 N N . THR B 1 143 ? 8.641 -14.547 5.414 1 92.56 143 THR B N 1
ATOM 2295 C CA . THR B 1 143 ? 9.234 -15.516 6.328 1 92.56 143 THR B CA 1
ATOM 2296 C C . THR B 1 143 ? 8.539 -15.477 7.688 1 92.56 143 THR B C 1
ATOM 2298 O O . THR B 1 143 ? 8.258 -16.516 8.281 1 92.56 143 THR B O 1
ATOM 2301 N N . ARG B 1 144 ? 8.242 -14.305 8.148 1 88.69 144 ARG B N 1
ATOM 2302 C CA . ARG B 1 144 ? 7.586 -14.133 9.445 1 88.69 144 ARG B CA 1
ATOM 2303 C C . ARG B 1 144 ? 6.176 -14.727 9.422 1 88.69 144 ARG B C 1
ATOM 2305 O O . ARG B 1 144 ? 5.754 -15.375 10.375 1 88.69 144 ARG B O 1
ATOM 2312 N N . VAL B 1 145 ? 5.484 -14.531 8.359 1 87.25 145 VAL B N 1
ATOM 2313 C CA . VAL B 1 145 ? 4.094 -14.969 8.273 1 87.25 145 VAL B CA 1
ATOM 2314 C C . VAL B 1 145 ? 4.039 -16.422 7.789 1 87.25 145 VAL B C 1
ATOM 2316 O O . VAL B 1 145 ? 3.018 -17.094 7.953 1 87.25 145 VAL B O 1
ATOM 2319 N N . GLY B 1 146 ? 5.137 -16.922 7.184 1 90.25 146 GLY B N 1
ATOM 2320 C CA . GLY B 1 146 ? 5.215 -18.281 6.699 1 90.25 146 GLY B CA 1
ATOM 2321 C C . GLY B 1 146 ? 4.535 -18.484 5.355 1 90.25 146 GLY B C 1
ATOM 2322 O O . GLY B 1 146 ? 4.066 -19.578 5.047 1 90.25 146 GLY B O 1
ATOM 2323 N N . LYS B 1 147 ? 4.305 -17.422 4.668 1 90.69 147 LYS B N 1
ATOM 2324 C CA . LYS B 1 147 ? 3.709 -17.453 3.334 1 90.69 147 LYS B CA 1
ATOM 2325 C C . LYS B 1 147 ? 4.605 -16.766 2.312 1 90.69 147 LYS B C 1
ATOM 2327 O O . LYS B 1 147 ? 4.941 -15.586 2.469 1 90.69 147 LYS B O 1
ATOM 2332 N N . HIS B 1 148 ? 4.965 -17.484 1.271 1 91.94 148 HIS B N 1
ATOM 2333 C CA . HIS B 1 148 ? 5.922 -16.984 0.293 1 91.94 148 HIS B CA 1
ATOM 2334 C C . HIS B 1 148 ? 5.258 -16.766 -1.064 1 91.94 148 HIS B C 1
ATOM 2336 O O . HIS B 1 148 ? 4.672 -17.703 -1.625 1 91.94 148 HIS B O 1
ATOM 2342 N N . TRP B 1 149 ? 5.402 -15.617 -1.588 1 92.56 149 TRP B N 1
ATOM 2343 C CA . TRP B 1 149 ? 4.887 -15.289 -2.914 1 92.56 149 TRP B CA 1
ATOM 2344 C C . TRP B 1 149 ? 5.844 -15.766 -4 1 92.56 149 TRP B C 1
ATOM 2346 O O . TRP B 1 149 ? 7.062 -15.656 -3.857 1 92.56 149 TRP B O 1
ATOM 2356 N N . PRO B 1 150 ? 5.227 -16.266 -5.035 1 92.56 150 PRO B N 1
ATOM 2357 C CA . PRO B 1 150 ? 6.117 -16.641 -6.137 1 92.56 150 PRO B CA 1
ATOM 2358 C C . PRO B 1 150 ? 6.75 -15.438 -6.824 1 92.56 150 PRO B C 1
ATOM 2360 O O . PRO B 1 150 ? 6.164 -14.352 -6.836 1 92.56 150 PRO B O 1
ATOM 2363 N N . ARG B 1 151 ? 7.949 -15.578 -7.285 1 90.44 151 ARG B N 1
ATOM 2364 C CA . ARG B 1 151 ? 8.617 -14.539 -8.07 1 90.44 151 ARG B CA 1
ATOM 2365 C C . ARG B 1 151 ? 8.914 -15.023 -9.484 1 90.44 151 ARG B C 1
ATOM 2367 O O . ARG B 1 151 ? 9.203 -16.203 -9.688 1 90.44 151 ARG B O 1
ATOM 2374 N N . PRO B 1 152 ? 8.773 -14.102 -10.477 1 84.06 152 PRO B N 1
ATOM 2375 C CA . PRO B 1 152 ? 9.078 -14.508 -11.852 1 84.06 152 PRO B CA 1
ATOM 2376 C C . PRO B 1 152 ? 10.523 -14.992 -12.016 1 84.06 152 PRO B C 1
ATOM 2378 O O . PRO B 1 152 ? 11.398 -14.609 -11.242 1 84.06 152 PRO B O 1
#

Nearest PDB structures (foldseek):
  4zzl-assembly1_A  TM=8.179E-01  e=1.818E-05  Pseudomonas aeruginosa
  1lnw-assembly7_A  TM=7.331E-01  e=2.821E-05  Pseudomonas aeruginosa
  4zzl-assembly1_B  TM=7.367E-01  e=4.661E-05  Pseudomonas aeruginosa
  6pcp-assembly2_C  TM=7.150E-01  e=1.122E-04  Bordetella pertussis
  3s2w-assembly4_H  TM=7.621E-01  e=1.536E-04  Methanosarcina mazei Go1

Radius of gyration: 20.68 Å; Cα contacts (8 Å, |Δi|>4): 337; chains: 2; bounding box: 42×70×46 Å